Protein AF-A0A136KHI0-F1 (afdb_monomer)

Nearest PDB structures (foldseek):
  8pd3-assembly1_A  TM=1.808E-01  e=5.081E+00  Strongylocentrotus purpuratus
  6z4q-assembly1_AAA  TM=1.921E-01  e=8.319E+00  Rattus norvegicus

Foldseek 3Di:
DDDLVNLLVLLLVLQLLLVVLVVLLVQLLCQQFHDDDVVVSVVLSVLSSVQSVLCCVLPVPDQSLLSSLLSLLLSVVLVLLCQQQPDDDDQQQFLFRSVLPDPDDNVVSNVVSVVVVVVSSVVSNDDDDWDDPVNLVVLLQCLQQVVLVVCCSGPCVRPNDDPVSSCLSSVQSVVLSVVCCVLPVRDGSSSSSSSSSSSSVLVVCCCCCPVVVDSDRRGDPPGRTDPVSPPCSVVSVVVSVVSVVVSVVSNVD

Radius of gyration: 18.33 Å; Cα contacts (8 Å, |Δi|>4): 284; chains: 1; bounding box: 46×43×51 Å

Solvent-accessible surface area (backbone atoms only — not comparable to full-atom values): 13555 Å² total; per-residue (Å²): 131,85,50,75,68,55,45,35,51,54,33,26,51,30,9,39,47,34,40,46,49,57,44,59,52,50,51,56,63,41,45,30,66,44,81,86,58,67,68,63,57,51,50,53,46,50,47,14,41,54,46,16,49,52,41,42,73,65,48,69,81,64,55,41,33,50,46,11,22,22,31,33,23,51,48,51,54,51,51,49,40,37,44,41,27,58,60,85,73,86,50,87,58,32,62,60,55,57,40,72,89,66,87,64,60,68,69,60,31,33,52,52,32,51,50,52,52,49,51,67,55,55,57,62,76,57,88,74,75,84,69,48,74,67,52,50,53,50,44,27,53,53,48,9,48,52,54,23,48,57,48,43,73,48,43,26,87,74,73,50,86,52,72,72,70,40,49,47,43,34,55,41,14,46,53,35,35,54,54,47,48,69,76,42,71,83,54,53,66,64,58,46,45,28,21,23,45,15,45,30,49,53,51,56,47,46,46,42,52,68,75,64,61,53,76,81,74,54,45,43,85,87,55,72,63,36,72,86,43,71,76,42,56,77,67,51,48,58,58,43,51,51,41,51,52,52,46,58,53,27,68,83,106

Secondary structure (DSSP, 8-state):
---HHHHHHHHHHHHHHHHHHHHHHHHHHHHTTS---HHHHHHHHHHHHHHHHHHHHH-TT--HHHHHHHHHHHHHHHHHHIIIII--S--TTBSS-SSTT----HHHHHHHHHHHHHHHHHGGGSPPPPPPHHHHHHHHHHHHHHHHHHHHHHHHHHH---HHHHHHHHHHHHHHHHHHHHH-TT--HHHHHHHHHHHHHHHHHHIIIIIS-PPP--B-TTSPP-HHHHTTHHHHHHHHHHHHHHHHHGGG-

Structure (mmCIF, N/CA/C/O backbone):
data_AF-A0A136KHI0-F1
#
_entry.id   AF-A0A136KHI0-F1
#
loop_
_atom_site.group_PDB
_atom_site.id
_atom_site.type_symbol
_atom_site.label_atom_id
_atom_site.label_alt_id
_atom_site.label_comp_id
_atom_site.label_asym_id
_atom_site.label_entity_id
_atom_site.label_seq_id
_atom_site.pdbx_PDB_ins_code
_atom_site.Cartn_x
_atom_site.Cartn_y
_atom_site.Cartn_z
_atom_site.occupancy
_atom_site.B_iso_or_equiv
_atom_site.auth_seq_id
_atom_site.auth_comp_id
_atom_site.auth_asym_id
_atom_site.auth_atom_id
_atom_site.pdbx_PDB_model_num
ATOM 1 N N . MET A 1 1 ? 14.033 -22.855 -17.384 1.00 45.72 1 MET A N 1
ATOM 2 C CA . MET A 1 1 ? 12.801 -22.261 -17.936 1.00 45.72 1 MET A CA 1
ATOM 3 C C . MET A 1 1 ? 11.776 -22.306 -16.828 1.00 45.72 1 MET A C 1
ATOM 5 O O . MET A 1 1 ? 11.275 -23.388 -16.542 1.00 45.72 1 MET A O 1
ATOM 9 N N . ASP A 1 2 ? 11.545 -21.186 -16.150 1.00 57.53 2 ASP A N 1
ATOM 10 C CA . ASP A 1 2 ? 10.453 -21.111 -15.184 1.00 57.53 2 ASP A CA 1
ATOM 11 C C . ASP A 1 2 ? 9.133 -21.255 -15.930 1.00 57.53 2 ASP A C 1
ATOM 13 O O . ASP A 1 2 ? 8.869 -20.571 -16.919 1.00 57.53 2 ASP A O 1
ATOM 17 N N . THR A 1 3 ? 8.330 -22.224 -15.512 1.00 72.31 3 THR A N 1
ATOM 18 C CA . THR A 1 3 ? 6.988 -22.394 -16.064 1.00 72.31 3 THR A CA 1
ATOM 19 C C . THR A 1 3 ? 6.110 -21.209 -15.639 1.00 72.31 3 THR A C 1
ATOM 21 O O . THR A 1 3 ? 6.283 -20.695 -14.536 1.00 72.31 3 THR A O 1
ATOM 24 N N . PRO A 1 4 ? 5.093 -20.811 -16.420 1.00 71.75 4 PRO A N 1
ATOM 25 C CA . PRO A 1 4 ? 4.156 -19.757 -16.007 1.00 71.75 4 PRO A CA 1
ATOM 26 C C . PRO A 1 4 ? 3.531 -20.008 -14.620 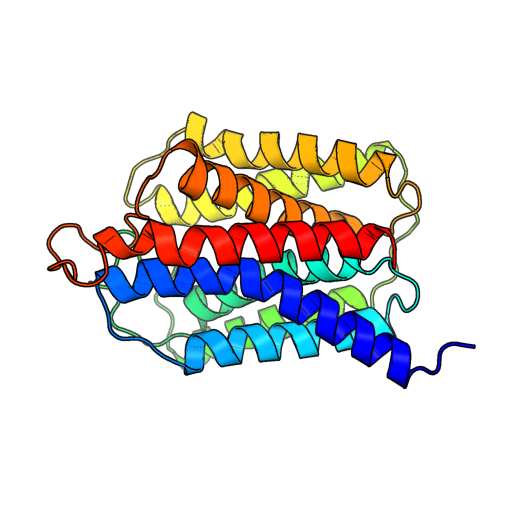1.00 71.75 4 PRO A C 1
ATOM 28 O O . PRO A 1 4 ? 3.241 -19.080 -13.866 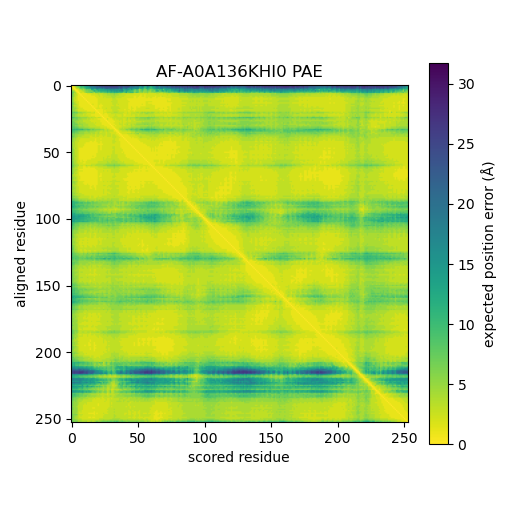1.00 71.75 4 PRO A O 1
ATOM 31 N N . TYR A 1 5 ? 3.370 -21.285 -14.258 1.00 76.31 5 TYR A N 1
ATOM 32 C CA . TYR A 1 5 ? 2.863 -21.720 -12.960 1.00 76.31 5 TYR A CA 1
ATOM 33 C C . TYR A 1 5 ? 3.830 -21.442 -11.800 1.00 76.31 5 TYR A C 1
ATOM 35 O O . TYR A 1 5 ? 3.370 -21.096 -10.711 1.00 76.31 5 TYR A O 1
ATOM 43 N N . SER A 1 6 ? 5.148 -21.550 -12.011 1.00 88.25 6 SER A N 1
ATOM 44 C CA . SER A 1 6 ? 6.134 -21.246 -10.966 1.00 88.25 6 SER A CA 1
ATOM 45 C C . SER A 1 6 ? 6.217 -19.744 -10.697 1.00 88.25 6 SER A C 1
ATOM 47 O O . SER A 1 6 ? 6.234 -19.353 -9.531 1.00 88.25 6 SER A O 1
ATOM 49 N N . THR A 1 7 ? 6.136 -18.896 -11.728 1.00 93.56 7 THR A N 1
ATOM 50 C CA . THR A 1 7 ? 6.081 -17.432 -11.556 1.00 93.56 7 THR A CA 1
ATOM 51 C C . THR A 1 7 ? 4.855 -17.002 -10.753 1.00 93.56 7 THR A C 1
ATOM 53 O O . THR A 1 7 ? 4.987 -16.294 -9.755 1.00 93.56 7 THR A O 1
ATOM 56 N N . LEU A 1 8 ? 3.657 -17.474 -11.126 1.00 95.94 8 LEU A N 1
ATOM 57 C CA . LEU A 1 8 ? 2.425 -17.124 -10.410 1.00 95.94 8 LEU A CA 1
ATOM 58 C C . LEU A 1 8 ? 2.466 -17.567 -8.942 1.00 95.94 8 LEU A C 1
ATOM 60 O O . LEU A 1 8 ? 2.017 -16.831 -8.059 1.00 95.94 8 LEU A O 1
ATOM 64 N N . LEU A 1 9 ? 3.002 -18.761 -8.673 1.00 96.50 9 LEU A N 1
ATOM 65 C CA . LEU A 1 9 ? 3.147 -19.271 -7.315 1.00 96.50 9 LEU A CA 1
ATOM 66 C C . LEU A 1 9 ? 4.089 -18.387 -6.491 1.00 96.50 9 LEU A C 1
ATOM 68 O O . LEU A 1 9 ? 3.710 -17.951 -5.403 1.00 96.50 9 LEU A O 1
ATOM 72 N N . LEU A 1 10 ? 5.277 -18.074 -7.014 1.00 97.12 10 LEU A N 1
ATOM 73 C CA . LEU A 1 10 ? 6.247 -17.213 -6.335 1.00 97.12 10 LEU A CA 1
ATOM 74 C C . LEU A 1 10 ? 5.681 -15.812 -6.083 1.00 97.12 10 LEU A C 1
ATOM 76 O O . LEU A 1 10 ? 5.823 -15.282 -4.982 1.00 97.12 10 LEU A O 1
ATOM 80 N N . TYR A 1 11 ? 4.965 -15.240 -7.053 1.00 98.19 11 TYR A N 1
ATOM 81 C CA . TYR A 1 11 ? 4.352 -13.918 -6.909 1.00 98.19 11 TYR A CA 1
ATOM 82 C C . TYR A 1 11 ? 3.238 -13.932 -5.868 1.00 98.19 11 TYR A C 1
ATOM 84 O O . TYR A 1 11 ? 3.124 -13.007 -5.064 1.00 98.19 11 TYR A O 1
ATOM 92 N N . SER A 1 12 ? 2.441 -15.003 -5.835 1.00 98.06 12 SER A N 1
ATOM 93 C CA . SER A 1 12 ? 1.391 -15.182 -4.831 1.00 98.06 12 SER A CA 1
ATOM 94 C C . SER A 1 12 ? 1.988 -15.296 -3.431 1.00 98.06 12 SER A C 1
ATOM 96 O O . SER A 1 12 ? 1.501 -14.648 -2.506 1.00 98.06 12 SER A O 1
ATOM 98 N N . LEU A 1 13 ? 3.074 -16.059 -3.268 1.00 97.56 13 LEU A N 1
ATOM 99 C CA . LEU A 1 13 ? 3.787 -16.180 -1.994 1.00 97.56 13 LEU A CA 1
ATOM 100 C C . LEU A 1 13 ? 4.396 -14.841 -1.559 1.00 97.56 13 LEU A C 1
ATOM 102 O O . LEU A 1 13 ? 4.200 -14.436 -0.413 1.00 97.56 13 LEU A O 1
ATOM 106 N N . ALA A 1 14 ? 5.060 -14.122 -2.468 1.00 97.88 14 ALA A N 1
ATOM 107 C CA . ALA A 1 14 ? 5.617 -12.795 -2.208 1.00 97.88 14 ALA A CA 1
ATOM 108 C C . ALA A 1 14 ? 4.527 -11.784 -1.808 1.00 97.88 14 ALA A C 1
ATOM 110 O O . ALA A 1 14 ? 4.666 -11.063 -0.817 1.00 97.88 14 ALA A O 1
ATOM 111 N N . GLY A 1 15 ? 3.402 -11.777 -2.526 1.00 97.62 15 GLY A N 1
ATOM 112 C CA . GLY A 1 15 ? 2.247 -10.934 -2.233 1.00 97.62 15 GLY A CA 1
ATOM 113 C C . GLY A 1 15 ? 1.612 -11.235 -0.879 1.00 97.62 15 GLY A C 1
ATOM 114 O O . GLY A 1 15 ? 1.387 -10.319 -0.086 1.00 97.62 15 GLY A O 1
ATOM 115 N N . VAL A 1 16 ? 1.360 -12.516 -0.583 1.00 97.75 16 VAL A N 1
ATOM 116 C CA . VAL A 1 16 ? 0.827 -12.970 0.712 1.00 97.75 16 VAL A CA 1
ATOM 117 C C . VAL A 1 16 ? 1.768 -12.571 1.843 1.00 97.75 16 VAL A C 1
ATOM 119 O O . VAL A 1 16 ? 1.313 -12.038 2.859 1.00 97.75 16 VAL A O 1
ATOM 122 N N . LEU A 1 17 ? 3.074 -12.764 1.666 1.00 96.62 17 LEU A N 1
ATOM 123 C CA . LEU A 1 17 ? 4.078 -12.367 2.645 1.00 96.62 17 LEU A CA 1
ATOM 124 C C . LEU A 1 17 ? 4.049 -10.854 2.896 1.00 96.62 17 LEU A C 1
ATOM 126 O O . LEU A 1 17 ? 4.036 -10.436 4.056 1.00 96.62 17 LEU A O 1
ATOM 130 N N . GLY A 1 18 ? 3.954 -10.054 1.829 1.00 95.44 18 GLY A N 1
ATOM 131 C CA . GLY A 1 18 ? 3.842 -8.599 1.894 1.00 95.44 18 GLY A CA 1
ATOM 132 C C . GLY A 1 18 ? 2.622 -8.127 2.689 1.00 95.44 18 GLY A C 1
ATOM 133 O O . GLY A 1 18 ? 2.752 -7.366 3.653 1.00 95.44 18 GLY A O 1
ATOM 134 N N . VAL A 1 19 ? 1.423 -8.611 2.347 1.00 96.44 19 VAL A N 1
ATOM 135 C CA . VAL A 1 19 ? 0.188 -8.193 3.040 1.00 96.44 19 VAL A CA 1
ATOM 136 C C . VAL A 1 19 ? 0.093 -8.748 4.462 1.00 96.44 19 VAL A C 1
ATOM 138 O O . VAL A 1 19 ? -0.518 -8.108 5.320 1.00 96.44 19 VAL A O 1
ATOM 141 N N . THR A 1 20 ? 0.742 -9.882 4.758 1.00 95.62 20 THR A N 1
ATOM 142 C CA . THR A 1 20 ? 0.822 -10.437 6.122 1.00 95.62 20 THR A CA 1
ATOM 143 C C . THR A 1 20 ? 1.417 -9.421 7.095 1.00 95.62 20 THR A C 1
ATOM 145 O O . THR A 1 20 ? 0.899 -9.264 8.204 1.00 95.62 20 THR A O 1
ATOM 148 N N . ASN A 1 21 ? 2.424 -8.650 6.667 1.00 89.06 21 ASN A N 1
ATOM 149 C CA . ASN A 1 21 ? 3.021 -7.591 7.483 1.00 89.06 21 ASN A CA 1
ATOM 150 C C . ASN A 1 21 ? 1.973 -6.578 7.967 1.00 89.06 21 ASN A C 1
ATOM 152 O O . ASN A 1 21 ? 1.925 -6.190 9.138 1.00 89.06 21 ASN A O 1
ATOM 156 N N . MET A 1 22 ? 1.083 -6.180 7.056 1.00 88.75 22 MET A N 1
ATOM 157 C CA . MET A 1 22 ? 0.009 -5.232 7.339 1.00 88.75 22 MET A CA 1
ATOM 158 C C . MET A 1 22 ? -1.092 -5.864 8.196 1.00 88.75 22 MET A C 1
ATOM 160 O O . MET A 1 22 ? -1.590 -5.225 9.130 1.00 88.75 22 MET A O 1
ATOM 164 N N . ILE A 1 23 ? -1.438 -7.124 7.915 1.00 92.44 23 ILE A N 1
ATOM 165 C CA . ILE A 1 23 ? -2.470 -7.885 8.624 1.00 92.44 23 ILE A CA 1
ATOM 166 C C . ILE A 1 23 ? -2.106 -8.073 10.094 1.00 92.44 23 ILE A C 1
ATOM 168 O O . ILE A 1 23 ? -2.933 -7.750 10.943 1.00 92.44 23 ILE A O 1
ATOM 172 N N . LEU A 1 24 ? -0.892 -8.539 10.414 1.00 90.25 24 LEU A N 1
ATOM 173 C CA . LEU A 1 24 ? -0.478 -8.856 11.791 1.00 90.25 24 LEU A CA 1
ATOM 174 C C . LEU A 1 24 ? -0.785 -7.712 12.757 1.00 90.25 24 LEU A C 1
ATOM 176 O O . LEU A 1 24 ? -1.359 -7.903 13.831 1.00 90.25 24 LEU A O 1
ATOM 180 N N . TRP A 1 25 ? -0.460 -6.491 12.343 1.00 82.69 25 TRP A N 1
ATOM 181 C CA . TRP A 1 25 ? -0.731 -5.333 13.172 1.00 82.69 25 TRP A CA 1
ATOM 182 C C . TRP A 1 25 ? -2.169 -4.833 13.093 1.00 82.69 25 TRP A C 1
ATOM 184 O O . TRP A 1 25 ? -2.698 -4.356 14.095 1.00 82.69 25 TRP A O 1
ATOM 194 N N . GLY A 1 26 ? -2.804 -4.909 11.921 1.00 85.00 26 GLY A N 1
ATOM 195 C CA . GLY A 1 26 ? -4.222 -4.581 11.790 1.00 85.00 26 GLY A CA 1
ATOM 196 C C . GLY A 1 26 ? -5.065 -5.419 12.750 1.00 85.00 26 GLY A C 1
ATOM 197 O O . GLY A 1 26 ? -5.882 -4.878 13.484 1.00 85.00 26 GLY A O 1
ATOM 198 N N . VAL A 1 27 ? -4.778 -6.718 12.829 1.00 88.31 27 VAL A N 1
ATOM 199 C CA . VAL A 1 27 ? -5.422 -7.654 13.753 1.00 88.31 27 VAL A CA 1
ATOM 200 C C . VAL A 1 27 ? -5.163 -7.274 15.206 1.00 88.31 27 VAL A C 1
ATOM 202 O O . VAL A 1 27 ? -6.115 -7.189 15.977 1.00 88.31 27 VAL A O 1
ATOM 205 N N . TYR A 1 28 ? -3.914 -6.980 15.578 1.00 87.12 28 TYR A N 1
ATOM 206 C CA . TYR A 1 28 ? -3.598 -6.517 16.931 1.00 87.12 28 TYR A CA 1
ATOM 207 C C . TYR A 1 28 ? -4.374 -5.244 17.303 1.00 87.12 28 TYR A C 1
ATOM 209 O O . TYR A 1 28 ? -4.990 -5.185 18.363 1.00 87.12 28 TYR A O 1
ATOM 217 N N . ALA A 1 29 ? -4.387 -4.241 16.422 1.00 82.81 29 ALA A N 1
ATOM 218 C CA . ALA A 1 29 ? -5.085 -2.981 16.662 1.00 82.81 29 ALA A CA 1
ATOM 219 C C . ALA A 1 29 ? -6.614 -3.149 16.727 1.00 82.81 29 ALA A C 1
ATOM 221 O O . ALA A 1 29 ? -7.266 -2.461 17.509 1.00 82.81 29 ALA A O 1
ATOM 222 N N . ASP A 1 30 ? -7.188 -4.051 15.925 1.00 85.50 30 ASP A N 1
ATOM 223 C CA . ASP A 1 30 ? -8.614 -4.391 15.963 1.00 85.50 30 ASP A CA 1
ATOM 224 C C . ASP A 1 30 ? -8.974 -5.064 17.295 1.00 85.50 30 ASP A C 1
ATOM 226 O O . ASP A 1 30 ? -9.894 -4.614 17.971 1.00 85.50 30 ASP A O 1
ATOM 230 N N . LEU A 1 31 ? -8.198 -6.069 17.715 1.00 88.44 31 LEU A N 1
ATOM 231 C CA . LEU A 1 31 ? -8.426 -6.870 18.926 1.00 88.44 31 LEU A CA 1
ATOM 232 C C . LEU A 1 31 ? -8.385 -6.079 20.239 1.00 88.44 31 LEU A C 1
ATOM 234 O O . LEU A 1 31 ? -8.859 -6.561 21.270 1.00 88.44 31 LEU A O 1
ATOM 238 N N . LEU A 1 32 ? -7.831 -4.866 20.215 1.00 85.69 32 LEU A N 1
ATOM 239 C CA . LEU A 1 32 ? -7.869 -3.959 21.356 1.00 85.69 32 LEU A CA 1
ATOM 240 C C . LEU A 1 32 ? -9.260 -3.387 21.621 1.00 85.69 32 LEU A C 1
ATOM 242 O O . LEU A 1 32 ? -9.476 -2.916 22.730 1.00 85.69 32 LEU A O 1
ATOM 246 N N . VAL A 1 33 ? -10.181 -3.391 20.655 1.00 83.69 33 VAL A N 1
ATOM 247 C CA . VAL A 1 33 ? -11.502 -2.748 20.800 1.00 83.69 33 VAL A CA 1
ATOM 248 C C . VAL A 1 33 ? -12.641 -3.616 20.268 1.00 83.69 33 VAL A C 1
ATOM 250 O O . VAL A 1 33 ? -13.724 -3.614 20.842 1.00 83.69 33 VAL A O 1
ATOM 253 N N . GLU A 1 34 ? -12.428 -4.375 19.195 1.00 85.69 34 GLU A N 1
ATOM 254 C CA . GLU A 1 34 ? -13.459 -5.204 18.570 1.00 85.69 34 GLU A CA 1
ATOM 255 C C . GLU A 1 34 ? -13.035 -6.670 18.439 1.00 85.69 34 GLU A C 1
ATOM 257 O O . GLU A 1 34 ? -11.870 -7.040 18.597 1.00 85.69 34 GLU A O 1
ATOM 262 N N . THR A 1 35 ? -14.008 -7.533 18.153 1.00 87.44 35 THR A N 1
ATOM 263 C CA . THR A 1 35 ? -13.764 -8.956 17.919 1.00 87.44 35 THR A CA 1
ATOM 264 C C . THR A 1 35 ? -13.028 -9.186 16.603 1.00 87.44 35 THR A C 1
ATOM 266 O O . THR A 1 35 ? -13.067 -8.384 15.663 1.00 87.44 35 THR A O 1
ATOM 269 N N . PHE A 1 36 ? -12.334 -10.316 16.520 1.00 88.81 36 PHE A N 1
ATOM 270 C CA . PHE A 1 36 ? -11.628 -10.699 15.310 1.00 88.81 36 PHE A CA 1
ATOM 271 C C . PHE A 1 36 ? -12.593 -11.094 14.186 1.00 88.81 36 PHE A C 1
ATOM 273 O O . PHE A 1 36 ? -13.577 -11.793 14.410 1.00 88.81 36 PHE A O 1
ATOM 280 N N . HIS A 1 37 ? -12.278 -10.675 12.959 1.00 89.12 37 HIS A N 1
ATOM 281 C CA . HIS A 1 37 ? -13.093 -10.945 11.778 1.00 89.12 37 HIS A CA 1
ATOM 282 C C . HIS A 1 37 ? -12.241 -11.535 10.647 1.00 89.12 37 HIS A C 1
ATOM 284 O O . HIS A 1 37 ? -11.567 -10.801 9.919 1.00 89.12 37 HIS A O 1
ATOM 290 N N . TRP A 1 38 ? -12.353 -12.849 10.431 1.00 92.38 38 TRP A N 1
ATOM 291 C CA . TRP A 1 38 ? -11.642 -13.580 9.369 1.00 92.38 38 TRP A CA 1
ATOM 292 C C . TRP A 1 38 ? -11.845 -12.996 7.969 1.00 92.38 38 TRP A C 1
ATOM 294 O O . TRP A 1 38 ? -10.922 -12.988 7.159 1.00 92.38 38 TRP A O 1
ATOM 304 N N . ARG A 1 39 ? -13.028 -12.431 7.696 1.00 92.06 39 ARG A N 1
ATOM 305 C CA . ARG A 1 39 ? -13.358 -11.816 6.400 1.00 92.06 39 ARG A CA 1
ATOM 306 C C . ARG A 1 39 ? -12.377 -10.708 6.002 1.00 92.06 39 ARG A C 1
ATOM 308 O O . ARG A 1 39 ? -12.086 -10.561 4.820 1.00 92.06 39 ARG A O 1
ATOM 315 N N . LYS A 1 40 ? -11.848 -9.941 6.967 1.00 91.06 40 LYS A N 1
ATOM 316 C CA . LYS A 1 40 ? -10.881 -8.865 6.689 1.00 91.06 40 LYS A CA 1
ATOM 317 C C . LYS A 1 40 ? -9.533 -9.430 6.235 1.00 91.06 40 LYS A C 1
ATOM 319 O O . LYS A 1 40 ? -8.966 -8.917 5.278 1.00 91.06 40 LYS A O 1
ATOM 324 N N . VAL A 1 41 ? -9.069 -10.491 6.899 1.00 94.44 41 VAL A N 1
ATOM 325 C CA . VAL A 1 41 ? -7.814 -11.194 6.589 1.00 94.44 41 VAL A CA 1
ATOM 326 C C . VAL A 1 41 ? -7.912 -11.882 5.232 1.00 94.44 41 VAL A C 1
ATOM 328 O O . VAL A 1 41 ? -7.075 -11.658 4.364 1.00 94.44 41 VAL A O 1
ATOM 331 N N . PHE A 1 42 ? -8.985 -12.648 5.022 1.00 96.31 42 PHE A N 1
ATOM 332 C CA . PHE A 1 42 ? -9.209 -13.369 3.773 1.00 96.31 42 PHE A CA 1
ATOM 333 C C . PHE A 1 42 ? -9.283 -12.427 2.568 1.00 96.31 42 PHE A C 1
ATOM 335 O O . PHE A 1 42 ? -8.665 -12.703 1.547 1.00 96.31 42 PHE A O 1
ATOM 342 N N . ARG A 1 43 ? -9.964 -11.276 2.694 1.00 96.19 43 ARG A N 1
ATOM 343 C CA . ARG A 1 43 ? -10.004 -10.259 1.632 1.00 96.19 43 ARG A CA 1
ATOM 344 C C . ARG A 1 43 ? -8.600 -9.797 1.238 1.00 96.19 43 ARG A C 1
ATOM 346 O O . ARG A 1 43 ? -8.321 -9.700 0.052 1.00 96.19 43 ARG A O 1
ATOM 353 N N . SER A 1 44 ? -7.734 -9.497 2.204 1.00 96.88 44 SER A N 1
ATOM 354 C CA . SER A 1 44 ? -6.381 -9.007 1.913 1.00 96.88 44 SER A CA 1
ATOM 355 C C . SER A 1 44 ? -5.510 -10.079 1.244 1.00 96.88 44 SER A C 1
ATOM 357 O O . SER A 1 44 ? -4.787 -9.757 0.306 1.00 96.88 44 SER A O 1
ATOM 359 N N . TYR A 1 45 ? -5.635 -11.354 1.631 1.00 97.94 45 TYR A N 1
ATOM 360 C CA . TYR A 1 45 ? -4.966 -12.451 0.916 1.00 97.94 45 TYR A CA 1
ATOM 361 C C . TYR A 1 45 ? -5.535 -12.689 -0.484 1.00 97.94 45 TYR A C 1
ATOM 363 O O . TYR A 1 45 ? -4.769 -12.872 -1.424 1.00 97.94 45 TYR A O 1
ATOM 371 N N . LEU A 1 46 ? -6.858 -12.628 -0.651 1.00 97.88 46 LEU A N 1
ATOM 372 C CA . LEU A 1 46 ? -7.487 -12.740 -1.964 1.00 97.88 46 LEU A CA 1
ATOM 373 C C . LEU A 1 46 ? -7.009 -11.624 -2.903 1.00 97.88 46 LEU A C 1
ATOM 375 O O . LEU A 1 46 ? -6.634 -11.901 -4.037 1.00 97.88 46 LEU A O 1
ATOM 379 N N . LEU A 1 47 ? -6.967 -10.377 -2.421 1.00 97.94 47 LEU A N 1
ATOM 380 C CA . LEU A 1 47 ? -6.419 -9.250 -3.178 1.00 97.94 47 LEU A CA 1
ATOM 381 C C . LEU A 1 47 ? -4.947 -9.475 -3.539 1.00 97.94 47 LEU A C 1
ATOM 383 O O . LEU A 1 47 ? -4.569 -9.219 -4.676 1.00 97.94 47 LEU A O 1
ATOM 387 N N . ALA A 1 48 ? -4.132 -9.998 -2.617 1.00 98.31 48 ALA A N 1
ATOM 388 C CA . ALA A 1 48 ? -2.735 -10.311 -2.906 1.00 98.31 48 ALA A CA 1
ATOM 389 C C . ALA A 1 48 ? -2.587 -11.324 -4.051 1.00 98.31 48 ALA A C 1
ATOM 391 O O . ALA A 1 48 ? -1.772 -11.106 -4.939 1.00 98.31 48 ALA A O 1
ATOM 392 N N . VAL A 1 49 ? -3.405 -12.381 -4.075 1.00 98.25 49 VAL A N 1
ATOM 393 C CA . VAL A 1 49 ? -3.397 -13.378 -5.161 1.00 98.25 49 VAL A CA 1
ATOM 394 C C . VAL A 1 49 ? -3.885 -12.775 -6.483 1.00 98.25 49 VAL A C 1
ATOM 396 O O . VAL A 1 49 ? -3.281 -13.023 -7.523 1.00 98.25 49 VAL A O 1
ATOM 399 N N . ILE A 1 50 ? -4.932 -11.942 -6.459 1.00 98.12 50 ILE A N 1
ATOM 400 C CA . ILE A 1 50 ? -5.416 -11.246 -7.664 1.00 98.12 50 ILE A CA 1
ATOM 401 C C . ILE A 1 50 ? -4.316 -10.346 -8.240 1.00 98.12 50 ILE A C 1
ATOM 403 O O . ILE A 1 50 ? -4.050 -10.391 -9.438 1.00 98.12 50 ILE A O 1
ATOM 407 N N . TYR A 1 51 ? -3.644 -9.554 -7.402 1.00 98.56 51 TYR A N 1
ATOM 408 C CA . TYR A 1 51 ? -2.571 -8.673 -7.862 1.00 98.56 51 TYR A CA 1
ATOM 409 C C . TYR A 1 51 ? -1.315 -9.433 -8.277 1.00 98.56 51 TYR A C 1
ATOM 411 O O . TYR A 1 51 ? -0.686 -9.044 -9.255 1.00 98.56 51 TYR A O 1
ATOM 419 N N . ALA A 1 52 ? -0.987 -10.544 -7.617 1.00 98.31 52 ALA A N 1
ATOM 420 C CA . ALA A 1 52 ? 0.073 -11.444 -8.061 1.00 98.31 52 ALA A CA 1
ATOM 421 C C . ALA A 1 52 ? -0.203 -11.992 -9.465 1.00 98.31 52 ALA A C 1
ATOM 423 O O . ALA A 1 52 ? 0.700 -12.012 -10.294 1.00 98.31 52 ALA A O 1
ATOM 424 N N . PHE A 1 53 ? -1.451 -12.373 -9.752 1.00 98.00 53 PHE A N 1
ATOM 425 C CA . PHE A 1 53 ? -1.855 -12.809 -11.085 1.00 98.00 53 PHE A CA 1
ATOM 426 C C . PHE A 1 53 ? -1.703 -11.701 -12.129 1.00 98.00 53 PHE A C 1
ATOM 428 O O . PHE A 1 53 ? -1.099 -11.932 -13.171 1.00 98.00 53 PHE A O 1
ATOM 435 N N . VAL A 1 54 ? -2.181 -10.487 -11.835 1.00 97.94 54 VAL A N 1
ATOM 436 C CA . VAL A 1 54 ? -2.021 -9.334 -12.739 1.00 97.94 54 VAL A CA 1
ATOM 437 C C . VAL A 1 54 ? -0.541 -9.061 -13.015 1.00 97.94 54 VAL A C 1
ATOM 439 O O . VAL A 1 54 ? -0.158 -8.969 -14.175 1.00 97.94 54 VAL A O 1
ATOM 442 N N . LEU A 1 55 ? 0.297 -9.005 -11.976 1.00 97.69 55 LEU A N 1
ATOM 443 C CA . LEU A 1 55 ? 1.735 -8.763 -12.115 1.00 97.69 55 LEU A CA 1
ATOM 444 C C . LEU A 1 55 ? 2.451 -9.879 -12.877 1.00 97.69 55 LEU A C 1
ATOM 446 O O . LEU A 1 55 ? 3.303 -9.583 -13.702 1.00 97.69 55 LEU A O 1
ATOM 450 N N . ALA A 1 56 ? 2.105 -11.147 -12.643 1.00 97.19 56 ALA A N 1
ATOM 451 C CA . ALA A 1 56 ? 2.715 -12.268 -13.356 1.00 97.19 56 ALA A CA 1
ATOM 452 C C . ALA A 1 56 ? 2.382 -12.246 -14.857 1.00 97.19 56 ALA A C 1
ATOM 454 O O . ALA A 1 56 ? 3.186 -12.698 -15.667 1.00 97.19 56 ALA A O 1
ATOM 455 N N . LEU A 1 57 ? 1.212 -11.714 -15.229 1.00 96.44 57 LEU A N 1
ATOM 456 C CA . LEU A 1 57 ? 0.817 -11.548 -16.626 1.00 96.44 57 LEU A CA 1
ATOM 457 C C . LEU A 1 57 ? 1.492 -10.352 -17.303 1.00 96.44 57 LEU A C 1
ATOM 459 O O . LEU A 1 57 ? 1.843 -10.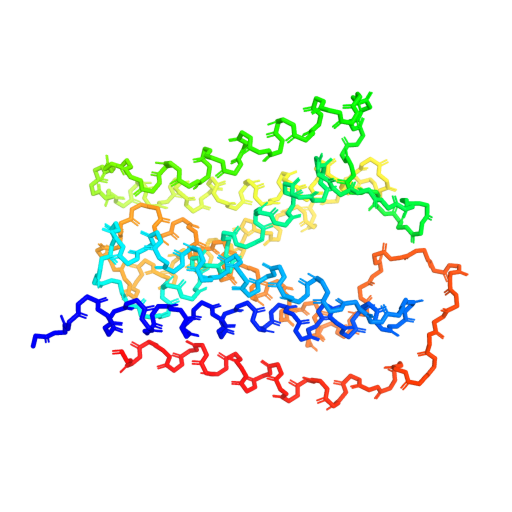450 -18.475 1.00 96.44 57 LEU A O 1
ATOM 463 N N . THR A 1 58 ? 1.628 -9.223 -16.605 1.00 96.31 58 THR A N 1
ATOM 464 C CA . THR A 1 58 ? 2.087 -7.964 -17.215 1.00 96.31 58 THR A CA 1
ATOM 465 C C . THR A 1 58 ? 3.586 -7.725 -17.050 1.00 96.31 58 THR A C 1
ATOM 467 O O . THR A 1 58 ? 4.202 -7.117 -17.919 1.00 96.31 58 THR A O 1
ATOM 470 N N . TYR A 1 59 ? 4.188 -8.250 -15.983 1.00 95.75 59 TYR A N 1
ATOM 471 C CA . TYR A 1 59 ? 5.605 -8.114 -15.657 1.00 95.75 59 TYR A CA 1
ATOM 472 C C . TYR A 1 59 ? 6.171 -9.441 -15.099 1.00 95.75 59 TYR A C 1
ATOM 474 O O . TYR A 1 59 ? 6.469 -9.531 -13.908 1.00 95.75 59 TYR A O 1
ATOM 482 N N . PRO A 1 60 ? 6.344 -10.487 -15.932 1.00 95.06 60 PRO A N 1
ATOM 483 C CA . PRO A 1 60 ? 6.676 -11.850 -15.481 1.00 95.06 60 PRO A CA 1
ATOM 484 C C . PRO A 1 60 ? 8.072 -12.014 -14.853 1.00 95.06 60 PRO A C 1
ATOM 486 O O . PRO A 1 60 ? 8.363 -13.066 -14.283 1.00 95.06 60 PRO A O 1
ATOM 489 N N . SER A 1 61 ? 8.931 -10.997 -14.959 1.00 94.19 61 SER A N 1
ATOM 490 C CA . SER A 1 61 ? 10.341 -11.040 -14.544 1.00 94.19 61 SER A CA 1
ATOM 491 C C . SER A 1 61 ? 10.688 -10.026 -13.446 1.00 94.19 61 SER A C 1
ATOM 493 O O . SER A 1 61 ? 11.856 -9.691 -13.264 1.00 94.19 61 SER A O 1
ATOM 495 N N . LEU A 1 62 ? 9.697 -9.499 -12.717 1.00 96.50 62 LEU A N 1
ATOM 496 C CA . LEU A 1 62 ? 9.953 -8.662 -11.542 1.00 96.50 62 LEU A CA 1
ATOM 497 C C . LEU A 1 62 ? 10.622 -9.459 -10.424 1.00 96.50 62 LEU A C 1
ATOM 499 O O . LEU A 1 62 ? 10.222 -10.582 -10.112 1.00 96.50 62 LEU A O 1
ATOM 503 N N . ASN A 1 63 ? 11.577 -8.808 -9.759 1.00 97.62 63 ASN A N 1
ATOM 504 C CA . ASN A 1 63 ? 12.140 -9.291 -8.505 1.00 97.62 63 ASN A CA 1
ATOM 505 C C . ASN A 1 63 ? 11.033 -9.434 -7.442 1.00 97.62 63 ASN A C 1
ATOM 507 O O . ASN A 1 63 ? 10.151 -8.575 -7.323 1.00 97.62 63 ASN A O 1
ATOM 511 N N . LEU A 1 64 ? 11.089 -10.495 -6.636 1.00 98.19 64 LEU A N 1
ATOM 512 C CA . LEU A 1 64 ? 10.023 -10.824 -5.691 1.00 98.19 64 LEU A CA 1
ATOM 513 C C . LEU A 1 64 ? 9.823 -9.764 -4.598 1.00 98.19 64 LEU A C 1
ATOM 515 O O . LEU A 1 64 ? 8.695 -9.593 -4.126 1.00 98.19 64 LEU A O 1
ATOM 519 N N . VAL A 1 65 ? 10.855 -8.991 -4.228 1.00 98.19 65 VAL A N 1
ATOM 520 C CA . VAL A 1 65 ? 10.673 -7.865 -3.295 1.00 98.19 65 VAL A CA 1
ATOM 521 C C . VAL A 1 65 ? 9.822 -6.757 -3.916 1.00 98.19 65 VAL A C 1
ATOM 523 O O . VAL A 1 65 ? 8.959 -6.196 -3.244 1.00 98.19 65 VAL A O 1
ATOM 526 N N . ILE A 1 66 ? 10.000 -6.477 -5.210 1.00 98.44 66 ILE A N 1
ATOM 527 C CA . ILE A 1 66 ? 9.204 -5.489 -5.949 1.00 98.44 66 ILE A CA 1
ATOM 528 C C . ILE A 1 66 ? 7.758 -5.960 -6.079 1.00 98.44 66 ILE A C 1
ATOM 530 O O . ILE A 1 66 ? 6.836 -5.164 -5.896 1.00 98.44 66 ILE A O 1
ATOM 534 N N . VAL A 1 67 ? 7.546 -7.257 -6.318 1.00 98.50 67 VAL A N 1
ATOM 535 C CA . VAL A 1 67 ? 6.206 -7.859 -6.320 1.00 98.50 67 VAL A CA 1
ATOM 536 C C . VAL A 1 67 ? 5.535 -7.671 -4.959 1.00 98.50 67 VAL A C 1
ATOM 538 O O . VAL A 1 67 ? 4.424 -7.145 -4.888 1.00 98.50 67 VAL A O 1
ATOM 541 N N . ALA A 1 68 ? 6.220 -8.024 -3.868 1.00 98.50 68 ALA A N 1
ATOM 542 C CA . ALA A 1 68 ? 5.691 -7.867 -2.516 1.00 98.50 68 ALA A CA 1
ATOM 543 C C . ALA A 1 68 ? 5.347 -6.401 -2.195 1.00 98.50 68 ALA A C 1
ATOM 545 O O . ALA A 1 68 ? 4.245 -6.116 -1.723 1.00 98.50 68 ALA A O 1
ATOM 546 N N . LEU A 1 69 ? 6.252 -5.459 -2.484 1.00 98.50 69 LEU A N 1
ATOM 547 C CA . LEU A 1 69 ? 6.035 -4.029 -2.240 1.00 98.50 69 LEU A CA 1
ATOM 548 C C . LEU A 1 69 ? 4.891 -3.465 -3.094 1.00 98.50 69 LEU A C 1
ATOM 550 O O . LEU A 1 69 ? 4.021 -2.770 -2.566 1.00 98.50 69 LEU A O 1
ATOM 554 N N . SER A 1 70 ? 4.837 -3.809 -4.382 1.00 98.50 70 SER A N 1
ATOM 555 C CA . SER A 1 70 ? 3.754 -3.387 -5.277 1.00 98.50 70 SER A CA 1
ATOM 556 C C . SER A 1 70 ? 2.396 -3.882 -4.782 1.00 98.50 70 SER A C 1
ATOM 558 O O . SER A 1 70 ? 1.440 -3.108 -4.716 1.00 98.50 70 SER A O 1
ATOM 560 N N . ILE A 1 71 ? 2.316 -5.147 -4.355 1.00 98.56 71 ILE A N 1
ATOM 561 C CA . ILE A 1 71 ? 1.086 -5.739 -3.817 1.00 98.56 71 ILE A CA 1
ATOM 562 C C . ILE A 1 71 ? 0.670 -5.073 -2.500 1.00 98.56 71 ILE A C 1
ATOM 564 O O . ILE A 1 71 ? -0.521 -4.839 -2.305 1.00 98.56 71 ILE A O 1
ATOM 568 N N . ILE A 1 72 ? 1.605 -4.695 -1.619 1.00 98.06 72 ILE A N 1
ATOM 569 C CA . ILE A 1 72 ? 1.278 -3.908 -0.414 1.00 98.06 72 ILE A CA 1
ATOM 570 C C . ILE A 1 72 ? 0.642 -2.565 -0.801 1.00 98.06 72 ILE A C 1
ATOM 572 O O . ILE A 1 72 ? -0.377 -2.178 -0.223 1.00 98.06 72 ILE A O 1
ATOM 576 N N . GLY A 1 73 ? 1.217 -1.856 -1.778 1.00 97.44 73 GLY A N 1
ATOM 577 C CA . GLY A 1 73 ? 0.667 -0.595 -2.283 1.00 97.44 73 GLY A CA 1
ATOM 578 C C . GLY A 1 73 ? -0.737 -0.764 -2.880 1.00 97.44 73 GLY A C 1
ATOM 579 O O . GLY A 1 73 ? -1.662 -0.027 -2.525 1.00 97.44 73 GLY A O 1
ATOM 580 N N . LEU A 1 74 ? -0.918 -1.778 -3.731 1.00 98.00 74 LEU A N 1
ATOM 581 C CA . LEU A 1 74 ? -2.195 -2.111 -4.373 1.00 98.00 74 LEU A CA 1
ATOM 582 C C . LEU A 1 74 ? -3.272 -2.513 -3.365 1.00 98.00 74 LEU A C 1
ATOM 584 O O . LEU A 1 74 ? -4.394 -2.004 -3.419 1.00 98.00 74 LEU A O 1
ATOM 588 N N . GLU A 1 75 ? -2.941 -3.388 -2.414 1.00 97.75 75 GLU A N 1
ATOM 589 C CA . GLU A 1 75 ? -3.853 -3.799 -1.345 1.00 97.75 75 GLU A CA 1
ATOM 590 C C . GLU A 1 75 ? -4.284 -2.588 -0.521 1.00 97.75 75 GLU A C 1
ATOM 592 O O . GLU A 1 75 ? -5.467 -2.447 -0.191 1.00 97.75 75 GLU A O 1
ATOM 597 N N . ARG A 1 76 ? -3.364 -1.650 -0.264 1.00 95.12 76 ARG A N 1
ATOM 598 C CA . ARG A 1 76 ? -3.699 -0.452 0.495 1.00 95.12 76 ARG A CA 1
ATOM 599 C C . ARG A 1 76 ? -4.709 0.425 -0.236 1.00 95.12 76 ARG A C 1
ATOM 601 O O . ARG A 1 76 ? -5.700 0.825 0.370 1.00 95.12 76 ARG A O 1
ATOM 608 N N . ILE A 1 77 ? -4.491 0.700 -1.518 1.00 96.06 77 ILE A N 1
ATOM 609 C CA . ILE A 1 77 ? -5.428 1.496 -2.324 1.00 96.06 77 ILE A CA 1
ATOM 610 C C . ILE A 1 77 ? -6.790 0.795 -2.388 1.00 96.06 77 ILE A C 1
ATOM 612 O O . ILE A 1 77 ? -7.822 1.406 -2.116 1.00 96.06 77 ILE A O 1
ATOM 616 N N . SER A 1 78 ? -6.792 -0.512 -2.634 1.00 97.38 78 SER A N 1
ATOM 617 C CA . SER A 1 78 ? -8.009 -1.330 -2.718 1.00 97.38 78 SER A CA 1
ATOM 618 C C . SER A 1 78 ? -8.799 -1.335 -1.419 1.00 97.38 78 SER A C 1
ATOM 620 O O . SER A 1 78 ? -10.025 -1.220 -1.413 1.00 97.38 78 SER A O 1
ATOM 622 N N . THR A 1 79 ? -8.111 -1.414 -0.279 1.00 94.75 79 THR A N 1
ATOM 623 C CA . THR A 1 79 ? -8.780 -1.333 1.017 1.00 94.75 79 THR A CA 1
ATOM 624 C C . THR A 1 79 ? -9.313 0.059 1.314 1.00 94.75 79 THR A C 1
ATOM 626 O O . THR A 1 79 ? -10.367 0.152 1.940 1.00 94.75 79 THR A O 1
ATOM 629 N N . GLU A 1 80 ? -8.670 1.137 0.862 1.00 93.25 80 GLU A N 1
ATOM 630 C CA . GLU A 1 80 ? -9.257 2.481 0.942 1.00 93.25 80 GLU A CA 1
ATOM 631 C C . GLU A 1 80 ? -10.511 2.605 0.063 1.00 93.25 80 GLU A C 1
ATOM 633 O O . GLU A 1 80 ? -11.552 3.030 0.569 1.00 93.25 80 GLU A O 1
ATOM 638 N N . ILE A 1 81 ? -10.478 2.126 -1.188 1.00 95.12 81 ILE A N 1
ATOM 639 C CA . ILE A 1 81 ? -11.656 2.103 -2.074 1.00 95.12 81 ILE A CA 1
ATOM 640 C C . ILE A 1 81 ? -12.789 1.290 -1.432 1.00 95.12 81 ILE A C 1
ATOM 642 O O . ILE A 1 81 ? -13.923 1.760 -1.325 1.00 95.12 81 ILE A O 1
ATOM 646 N N . TYR A 1 82 ? -12.489 0.085 -0.940 1.00 94.62 82 TYR A N 1
ATOM 647 C CA . TYR A 1 82 ? -13.468 -0.766 -0.265 1.00 94.62 82 TYR A CA 1
ATOM 648 C C . TYR A 1 82 ? -14.111 -0.053 0.928 1.00 94.62 82 TYR A C 1
ATOM 650 O O . TYR A 1 82 ? -15.332 -0.083 1.079 1.00 94.62 82 TYR A O 1
ATOM 658 N N . LYS A 1 83 ? -13.310 0.602 1.777 1.00 91.25 83 LYS A N 1
ATOM 659 C CA . LYS A 1 83 ? -13.807 1.296 2.972 1.00 91.25 83 LYS A CA 1
ATOM 660 C C . LYS A 1 83 ? -14.649 2.529 2.648 1.00 91.25 83 LYS A C 1
ATOM 662 O O . LYS A 1 83 ? -15.567 2.812 3.416 1.00 91.25 83 LYS A O 1
ATOM 667 N N . ALA A 1 84 ? -14.328 3.250 1.577 1.00 91.12 84 ALA A N 1
ATOM 668 C CA . ALA A 1 84 ? -15.047 4.455 1.181 1.00 91.12 84 ALA A CA 1
ATOM 669 C C . ALA A 1 84 ? -16.369 4.140 0.463 1.00 91.12 84 ALA A C 1
ATOM 671 O O . ALA A 1 84 ? -17.378 4.800 0.710 1.00 91.12 84 ALA A O 1
ATOM 672 N N . PHE A 1 85 ? -16.381 3.110 -0.391 1.00 93.44 85 PHE A N 1
ATOM 673 C CA . PHE A 1 85 ? -17.452 2.911 -1.372 1.00 93.44 85 PHE A CA 1
ATOM 674 C C . PHE A 1 85 ? -18.264 1.619 -1.205 1.00 93.44 85 PHE A C 1
ATOM 676 O O . PHE A 1 85 ? -19.434 1.573 -1.583 1.00 93.44 85 PHE A O 1
ATOM 683 N N . ILE A 1 86 ? -17.678 0.554 -0.655 1.00 92.75 86 ILE A N 1
ATOM 684 C CA . ILE A 1 86 ? -18.307 -0.780 -0.650 1.00 92.75 86 ILE A CA 1
ATOM 685 C C . ILE A 1 86 ? -18.780 -1.174 0.751 1.00 92.75 86 ILE A C 1
ATOM 687 O O . ILE A 1 86 ? -19.851 -1.763 0.917 1.00 92.75 86 ILE A O 1
ATOM 691 N N . ARG A 1 87 ? -17.977 -0.856 1.766 1.00 90.12 87 ARG A N 1
ATOM 692 C CA . ARG A 1 87 ? -18.168 -1.293 3.145 1.00 90.12 87 ARG A CA 1
ATOM 693 C C . ARG A 1 87 ? -19.433 -0.704 3.769 1.00 90.12 87 ARG A C 1
ATOM 695 O O . ARG A 1 87 ? -19.643 0.503 3.748 1.00 90.12 87 ARG A O 1
ATOM 702 N N . VAL A 1 88 ? -20.216 -1.572 4.408 1.00 87.44 88 VAL A N 1
ATOM 703 C CA . VAL A 1 88 ? -21.363 -1.201 5.245 1.00 87.44 88 VAL A CA 1
ATOM 704 C C . VAL A 1 88 ? -21.063 -1.642 6.673 1.00 87.44 88 VAL A C 1
ATOM 706 O O . VAL A 1 88 ? -20.967 -2.833 6.952 1.00 87.44 88 VAL A O 1
ATOM 709 N N . GLU A 1 89 ? -20.853 -0.683 7.564 1.00 85.38 89 GLU A N 1
ATOM 710 C CA . GLU A 1 89 ? -20.621 -0.909 8.993 1.00 85.38 89 GLU A CA 1
ATOM 711 C C . GLU A 1 89 ? -20.959 0.377 9.766 1.00 85.38 89 GLU A C 1
ATOM 713 O O . GLU A 1 89 ? -20.931 1.465 9.183 1.00 85.38 89 GLU A O 1
ATOM 718 N N . ASN A 1 90 ? -21.191 0.263 11.076 1.00 85.25 90 ASN A N 1
ATOM 719 C CA . ASN A 1 90 ? -21.340 1.429 11.945 1.00 85.25 90 ASN A CA 1
ATOM 720 C C . ASN A 1 90 ? -20.038 2.263 11.952 1.00 85.25 90 ASN A C 1
ATOM 722 O O . ASN A 1 90 ? -18.978 1.748 12.328 1.00 85.25 90 ASN A O 1
ATOM 726 N N . GLN A 1 91 ? -20.126 3.526 11.515 1.00 85.75 91 GLN A N 1
ATOM 727 C CA . GLN A 1 91 ? -19.001 4.465 11.459 1.00 85.75 91 GLN A CA 1
ATOM 728 C C . GLN A 1 91 ? -18.747 5.194 12.787 1.00 85.75 91 GLN A C 1
ATOM 730 O O . GLN A 1 91 ? -17.621 5.634 13.000 1.00 85.75 91 GLN A O 1
ATOM 735 N N . ASP A 1 92 ? -19.718 5.233 13.702 1.00 84.75 92 ASP A N 1
ATOM 736 C CA . ASP A 1 92 ? -19.674 6.005 14.958 1.00 84.75 92 ASP A CA 1
ATOM 737 C C . ASP A 1 92 ? -18.604 5.506 15.935 1.00 84.75 92 ASP A C 1
ATOM 739 O O . ASP A 1 92 ? -18.219 6.189 16.877 1.00 84.75 92 ASP A O 1
ATOM 743 N N . LYS A 1 93 ? -18.086 4.293 15.718 1.00 85.19 93 LYS A N 1
ATOM 744 C CA . LYS A 1 93 ? -16.973 3.749 16.507 1.00 85.19 93 LYS A CA 1
ATOM 745 C C . LYS A 1 93 ? -15.615 4.349 16.132 1.00 85.19 93 LYS A C 1
ATOM 747 O O . LYS A 1 93 ? -14.659 4.195 16.896 1.00 85.19 93 LYS A O 1
ATOM 752 N N . TYR A 1 94 ? -15.489 4.979 14.962 1.00 86.56 94 TYR A N 1
ATOM 753 C CA . TYR A 1 94 ? -14.227 5.533 14.479 1.00 86.56 94 TYR A CA 1
ATOM 754 C C . TYR A 1 94 ? -14.133 7.024 14.756 1.00 86.56 94 TYR A C 1
ATOM 756 O O . TYR A 1 94 ? -15.024 7.778 14.390 1.00 86.56 94 TYR A O 1
ATOM 764 N N . LYS A 1 95 ? -12.973 7.455 15.263 1.00 86.06 95 LYS A N 1
ATOM 765 C CA . LYS A 1 95 ? -12.655 8.881 15.401 1.00 86.06 95 LYS A CA 1
ATOM 766 C C . LYS A 1 95 ? -12.671 9.599 14.045 1.00 86.06 95 LYS A C 1
ATOM 768 O O . LYS A 1 95 ? -13.048 10.760 13.955 1.00 86.06 95 LYS A O 1
ATOM 773 N N . ILE A 1 96 ? -12.237 8.891 13.000 1.00 84.38 96 ILE A N 1
ATOM 774 C CA . ILE A 1 96 ? -12.179 9.382 11.622 1.00 84.38 96 ILE A CA 1
ATOM 775 C C . ILE A 1 96 ? -12.968 8.409 10.734 1.00 84.38 96 ILE A C 1
ATOM 777 O O . ILE A 1 96 ? -12.456 7.322 10.417 1.00 84.38 96 ILE A O 1
ATOM 781 N N . PRO A 1 97 ? -14.199 8.770 10.334 1.00 82.69 97 PRO A N 1
ATOM 782 C CA . PRO A 1 97 ? -15.039 7.970 9.454 1.00 82.69 97 PRO A CA 1
ATOM 783 C C . PRO A 1 97 ? -14.350 7.612 8.133 1.00 82.69 97 PRO A C 1
ATOM 785 O O . PRO A 1 97 ? -13.580 8.389 7.572 1.00 82.69 97 PRO A O 1
ATOM 788 N N . SER A 1 98 ? -14.647 6.435 7.580 1.00 82.81 98 SER A N 1
ATOM 789 C CA . SER A 1 98 ? -13.984 5.969 6.353 1.00 82.81 98 SER A CA 1
ATOM 790 C C . SER A 1 98 ? -14.703 6.319 5.056 1.00 82.81 98 SER A C 1
ATOM 792 O O . SER A 1 98 ? -14.142 6.119 3.987 1.00 82.81 98 SER A O 1
ATOM 794 N N . HIS A 1 99 ? -15.944 6.794 5.135 1.00 79.56 99 HIS A N 1
ATOM 795 C CA . HIS A 1 99 ? -16.793 7.114 3.983 1.00 79.56 99 HIS A CA 1
ATOM 796 C C . HIS A 1 99 ? -16.440 8.428 3.255 1.00 79.56 99 HIS A C 1
ATOM 798 O O . HIS A 1 99 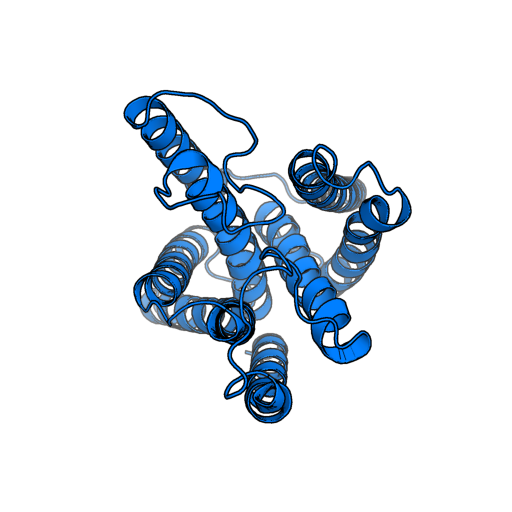? -17.173 8.821 2.353 1.00 79.56 99 HIS A O 1
ATOM 804 N N . LEU A 1 100 ? -15.358 9.118 3.654 1.00 77.12 100 LEU A N 1
ATOM 805 C CA . LEU A 1 100 ? -14.889 10.385 3.061 1.00 77.12 100 LEU A CA 1
ATOM 806 C C . LEU A 1 100 ? -15.971 11.485 2.959 1.00 77.12 100 LEU A C 1
ATOM 808 O O . LEU A 1 100 ? -15.908 12.336 2.080 1.00 77.12 100 LEU A O 1
ATOM 812 N N . GLY A 1 101 ? -17.001 11.448 3.815 1.00 76.75 101 GLY A N 1
ATOM 813 C CA . GLY A 1 101 ? -18.131 12.386 3.755 1.00 76.75 101 GLY A CA 1
ATOM 814 C C . GLY A 1 101 ? -19.036 12.219 2.524 1.00 76.75 101 GLY A C 1
ATOM 815 O O . GLY A 1 101 ? -19.858 13.087 2.237 1.00 76.75 101 GLY A O 1
ATOM 816 N N . ILE A 1 102 ? -18.913 11.114 1.783 1.00 81.00 102 ILE A N 1
ATOM 817 C CA . ILE A 1 102 ? -19.704 10.851 0.578 1.00 81.00 102 ILE A CA 1
ATOM 818 C C . ILE A 1 102 ? -21.081 10.317 0.991 1.00 81.00 102 ILE A C 1
ATOM 820 O O . ILE A 1 102 ? -21.199 9.205 1.511 1.00 81.00 102 ILE A O 1
ATOM 824 N N . HIS A 1 103 ? -22.147 11.067 0.703 1.00 82.94 103 HIS A N 1
ATOM 825 C CA . HIS A 1 103 ? -23.536 10.741 1.069 1.00 82.94 103 HIS A CA 1
ATOM 826 C C . HIS A 1 103 ? -24.370 10.219 -0.115 1.00 82.94 103 HIS A C 1
ATOM 828 O O . HIS A 1 103 ? -25.514 10.605 -0.317 1.00 82.94 103 HIS A O 1
ATOM 834 N N . TRP A 1 104 ? -23.796 9.338 -0.933 1.00 88.75 104 TRP A N 1
ATOM 835 C CA . TRP A 1 104 ? -24.516 8.724 -2.056 1.00 88.75 104 TRP A CA 1
ATOM 836 C C . TRP A 1 104 ? -25.334 7.483 -1.653 1.00 88.75 104 TRP A C 1
ATOM 838 O O . TRP A 1 104 ? -24.948 6.777 -0.710 1.00 88.75 104 TRP A O 1
ATOM 848 N N . PRO A 1 105 ? -26.402 7.152 -2.407 1.00 91.94 105 PRO A N 1
ATOM 849 C CA . PRO A 1 105 ? -27.101 5.875 -2.292 1.00 91.94 105 PRO A CA 1
ATOM 850 C C . PRO A 1 105 ? -26.151 4.676 -2.412 1.00 91.94 105 PRO A C 1
ATOM 852 O O . PRO A 1 105 ? -25.228 4.674 -3.233 1.00 91.94 105 PRO A O 1
ATOM 855 N N . SER A 1 106 ? -26.387 3.624 -1.620 1.00 91.19 106 SER A N 1
ATOM 856 C CA . SER A 1 106 ? -25.513 2.441 -1.569 1.00 91.19 106 SER A CA 1
ATOM 857 C C . SER A 1 106 ? -25.242 1.779 -2.929 1.00 91.19 106 SER A C 1
ATOM 859 O O . SER A 1 106 ? -24.093 1.385 -3.140 1.00 91.19 106 SER A O 1
ATOM 861 N N . PRO A 1 107 ? -26.212 1.664 -3.862 1.00 94.50 107 PRO A N 1
ATOM 862 C CA . PRO A 1 107 ? -25.938 1.112 -5.189 1.00 94.50 107 PRO A CA 1
ATOM 863 C C . PRO A 1 107 ? -24.890 1.929 -5.955 1.00 94.50 107 PRO A C 1
ATOM 865 O O . PRO A 1 107 ? -23.921 1.365 -6.452 1.00 94.50 107 PRO A O 1
ATOM 868 N N . ILE A 1 108 ? -25.020 3.260 -5.957 1.00 94.44 108 ILE A N 1
ATOM 869 C CA . ILE A 1 108 ? -24.107 4.175 -6.658 1.00 94.44 108 ILE A CA 1
ATOM 870 C C . ILE A 1 108 ? -22.700 4.093 -6.065 1.00 94.44 108 ILE A C 1
ATOM 872 O O . ILE A 1 108 ? -21.731 3.952 -6.810 1.00 94.44 108 ILE A O 1
ATOM 876 N N . LYS A 1 109 ? -22.577 4.101 -4.728 1.00 93.94 109 LYS A N 1
ATOM 877 C CA . LYS A 1 109 ? -21.274 3.937 -4.064 1.00 93.94 109 LYS A CA 1
ATOM 878 C C . LYS A 1 109 ? -20.595 2.641 -4.493 1.00 93.94 109 LYS A C 1
ATOM 880 O O . LYS A 1 109 ? -19.437 2.667 -4.891 1.00 93.94 109 LYS A O 1
ATOM 885 N N . ARG A 1 110 ? -21.322 1.521 -4.469 1.00 95.12 110 ARG A N 1
ATOM 886 C CA . ARG A 1 110 ? -20.773 0.216 -4.858 1.00 95.12 110 ARG A CA 1
ATOM 887 C C . ARG A 1 110 ? -20.353 0.190 -6.324 1.00 95.12 110 ARG A C 1
ATOM 889 O O . ARG A 1 110 ? -19.263 -0.298 -6.599 1.00 95.12 110 ARG A O 1
ATOM 896 N N . CYS A 1 111 ? -21.150 0.758 -7.233 1.00 96.56 111 CYS A N 1
ATOM 897 C CA . CYS A 1 111 ? -20.784 0.871 -8.647 1.00 96.56 111 CYS A CA 1
ATOM 898 C C . CYS A 1 111 ? -19.479 1.652 -8.835 1.00 96.56 111 CYS A C 1
ATOM 900 O O . CYS A 1 111 ? -18.582 1.179 -9.527 1.00 96.56 111 CYS A O 1
ATOM 902 N N . VAL A 1 112 ? -19.330 2.800 -8.165 1.00 95.81 112 VAL A N 1
ATOM 903 C CA . VAL A 1 112 ? -18.089 3.591 -8.210 1.00 95.81 112 VAL A CA 1
ATOM 904 C C . VAL A 1 112 ? -16.918 2.813 -7.612 1.00 95.81 112 VAL A C 1
ATOM 906 O O . VAL A 1 112 ? -15.847 2.766 -8.206 1.00 95.81 112 VAL A O 1
ATOM 909 N N . GLY A 1 113 ? -17.119 2.139 -6.479 1.00 95.75 113 GLY A N 1
ATOM 910 C CA . GLY A 1 113 ? -16.093 1.297 -5.866 1.00 95.75 113 GLY A CA 1
ATOM 911 C C . GLY A 1 113 ? -15.616 0.172 -6.788 1.00 95.75 113 GLY A C 1
ATOM 912 O O . GLY A 1 113 ? -14.414 -0.067 -6.877 1.00 95.75 113 GLY A O 1
ATOM 913 N N . VAL A 1 114 ? -16.531 -0.498 -7.494 1.00 97.00 114 VAL A N 1
ATOM 914 C CA . VAL A 1 114 ? -16.197 -1.534 -8.487 1.00 97.00 114 VAL A CA 1
ATOM 915 C C . VAL A 1 114 ? -15.459 -0.925 -9.677 1.00 97.00 114 VAL A C 1
ATOM 917 O O . VAL A 1 114 ? -14.408 -1.437 -10.051 1.00 97.00 114 VAL A O 1
ATOM 920 N N . LEU A 1 115 ? -15.944 0.196 -10.218 1.00 97.94 115 LEU A N 1
ATOM 921 C CA . LEU A 1 115 ? -15.296 0.896 -11.329 1.00 97.94 115 LEU A CA 1
ATOM 922 C C . LEU A 1 115 ? -13.855 1.296 -10.985 1.00 97.94 115 LEU A C 1
ATOM 924 O O . LEU A 1 115 ? -12.953 1.071 -11.784 1.00 97.94 115 LEU A O 1
ATOM 928 N N . LEU A 1 116 ? -13.617 1.823 -9.782 1.00 97.50 116 LEU A N 1
ATOM 929 C CA . LEU A 1 116 ? -12.274 2.190 -9.329 1.00 97.50 116 LEU A CA 1
ATOM 930 C C . LEU A 1 116 ? -11.338 0.978 -9.219 1.00 97.50 116 LEU A C 1
ATOM 932 O O . LEU A 1 116 ? -10.165 1.098 -9.560 1.00 97.50 116 LEU A O 1
ATOM 936 N N . HIS A 1 117 ? -11.832 -0.193 -8.797 1.00 97.50 117 HIS A N 1
ATOM 937 C CA . HIS A 1 117 ? -11.023 -1.420 -8.809 1.00 97.50 117 HIS A CA 1
ATOM 938 C C . HIS A 1 117 ? -10.744 -1.915 -10.233 1.00 97.50 117 HIS A C 1
ATOM 940 O O . HIS A 1 117 ? -9.634 -2.369 -10.494 1.00 97.50 117 HIS A O 1
ATOM 946 N N . ILE A 1 118 ? -11.715 -1.808 -11.150 1.00 97.69 118 ILE A N 1
ATOM 947 C CA . ILE A 1 118 ? -11.507 -2.134 -12.568 1.00 97.69 118 ILE A CA 1
ATOM 948 C C . ILE A 1 118 ? -10.407 -1.240 -13.133 1.00 97.69 118 ILE A C 1
ATOM 950 O O . ILE A 1 118 ? -9.432 -1.762 -13.653 1.00 97.69 118 ILE A O 1
ATOM 954 N N . VAL A 1 119 ? -10.499 0.080 -12.942 1.00 97.88 119 VAL A N 1
ATOM 955 C CA . VAL A 1 119 ? -9.458 1.026 -13.371 1.00 97.88 119 VAL A CA 1
ATOM 956 C C . VAL A 1 119 ? -8.105 0.663 -12.756 1.00 97.88 119 VAL A C 1
ATOM 958 O O . VAL A 1 119 ? -7.119 0.574 -13.481 1.00 97.88 119 VAL A O 1
ATOM 961 N N . LEU A 1 120 ? -8.057 0.384 -11.448 1.00 97.38 120 LEU A N 1
ATOM 962 C CA . LEU A 1 120 ? -6.825 0.005 -10.751 1.00 97.38 120 LEU A CA 1
ATOM 963 C C . LEU A 1 120 ? -6.173 -1.263 -11.319 1.00 97.38 120 LEU A C 1
ATOM 965 O O . LEU A 1 120 ? -4.953 -1.369 -11.281 1.00 97.38 120 LEU A O 1
ATOM 969 N N . ILE A 1 121 ? -6.953 -2.215 -11.833 1.00 97.38 121 I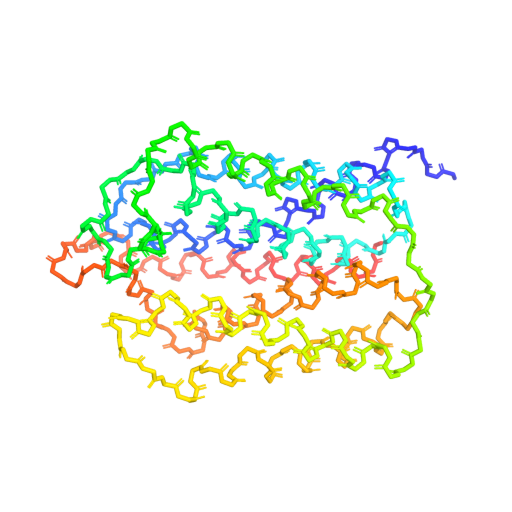LE A N 1
ATOM 970 C CA . ILE A 1 121 ? -6.436 -3.418 -12.500 1.00 97.38 121 ILE A CA 1
ATOM 971 C C . ILE A 1 121 ? -6.053 -3.105 -13.951 1.00 97.38 121 ILE A C 1
ATOM 973 O O . ILE A 1 121 ? -4.970 -3.475 -14.393 1.00 97.38 121 ILE A O 1
ATOM 977 N N . SER A 1 122 ? -6.907 -2.391 -14.686 1.00 97.06 122 SER A N 1
ATOM 978 C CA . SER A 1 122 ? -6.721 -2.093 -16.108 1.00 97.06 122 SER A CA 1
ATOM 979 C C . SER A 1 122 ? -5.466 -1.272 -16.396 1.00 97.06 122 SER A C 1
ATOM 981 O O . SER A 1 122 ? -4.848 -1.486 -17.435 1.00 97.06 122 SER A O 1
ATOM 983 N N . ILE A 1 123 ? -5.045 -0.381 -15.487 1.00 96.50 123 ILE A N 1
ATOM 984 C CA . ILE A 1 123 ? -3.819 0.412 -15.688 1.00 96.50 123 ILE A CA 1
ATOM 985 C C . ILE A 1 123 ? -2.567 -0.456 -15.867 1.00 96.50 123 ILE A C 1
ATOM 987 O O . ILE A 1 123 ? -1.662 -0.042 -16.580 1.00 96.50 123 ILE A O 1
ATOM 991 N N . TRP A 1 124 ? -2.523 -1.666 -15.296 1.00 96.69 124 TRP A N 1
ATOM 992 C CA . TRP A 1 124 ? -1.364 -2.565 -15.389 1.00 96.69 124 TRP A CA 1
ATOM 993 C C . TRP A 1 124 ? -1.163 -3.169 -16.779 1.00 96.69 124 TRP A C 1
ATOM 995 O O . TRP A 1 124 ? -0.094 -3.700 -17.051 1.00 96.69 124 TRP A O 1
ATOM 1005 N N . PHE A 1 125 ? -2.164 -3.075 -17.655 1.00 96.50 125 PHE A N 1
ATOM 1006 C CA . PHE A 1 125 ? -2.079 -3.513 -19.050 1.00 96.50 125 PHE A CA 1
ATOM 1007 C C . PHE A 1 125 ? -1.664 -2.374 -19.998 1.00 96.50 125 PHE A C 1
ATOM 1009 O O . PHE A 1 125 ? -1.533 -2.583 -21.206 1.00 96.50 125 PHE A O 1
ATOM 1016 N N . ILE A 1 126 ? -1.465 -1.162 -19.468 1.00 94.31 126 ILE A N 1
ATOM 1017 C CA . ILE A 1 126 ? -0.997 -0.007 -20.232 1.00 94.31 126 ILE A CA 1
ATOM 1018 C C . ILE A 1 126 ? 0.530 -0.018 -20.247 1.00 94.31 126 ILE A C 1
ATOM 1020 O O . ILE A 1 126 ? 1.179 -0.046 -19.203 1.00 94.31 126 ILE A O 1
ATOM 1024 N N . HIS A 1 127 ? 1.102 0.054 -21.446 1.00 89.88 127 HIS A N 1
ATOM 1025 C CA . HIS A 1 127 ? 2.544 0.159 -21.622 1.00 89.88 127 HIS A CA 1
ATOM 1026 C C . HIS A 1 127 ? 2.962 1.621 -21.494 1.00 89.88 127 HIS A C 1
ATOM 1028 O O . HIS A 1 127 ? 2.529 2.476 -22.269 1.00 89.88 127 HIS A O 1
ATOM 1034 N N . PHE A 1 128 ? 3.809 1.903 -20.511 1.00 89.94 128 PHE A N 1
ATOM 1035 C CA . PHE A 1 128 ? 4.399 3.219 -20.315 1.00 89.94 128 PHE A CA 1
ATOM 1036 C C . PHE A 1 128 ? 5.835 3.227 -20.851 1.00 89.94 128 PHE A C 1
ATOM 1038 O O . PHE A 1 128 ? 6.522 2.212 -20.748 1.00 89.94 128 PHE A O 1
ATOM 1045 N N . PRO A 1 129 ? 6.310 4.349 -21.417 1.00 90.06 129 PRO A N 1
ATOM 1046 C CA . PRO A 1 129 ? 7.692 4.454 -21.863 1.00 90.06 129 PRO A CA 1
ATOM 1047 C C . PRO A 1 129 ? 8.663 4.344 -20.680 1.00 90.06 129 PRO A C 1
ATOM 1049 O O . PRO A 1 129 ? 8.327 4.705 -19.547 1.00 90.06 129 PRO A O 1
ATOM 1052 N N . ALA A 1 130 ? 9.885 3.892 -20.971 1.00 87.31 130 ALA A N 1
ATOM 1053 C CA . ALA A 1 130 ? 10.960 3.806 -19.991 1.00 87.31 130 ALA A CA 1
ATOM 1054 C C . ALA A 1 130 ? 11.194 5.158 -19.295 1.00 87.31 130 ALA A C 1
ATOM 1056 O O . ALA A 1 130 ? 11.110 6.230 -19.905 1.00 87.31 130 ALA A O 1
ATOM 1057 N N . LEU A 1 131 ? 11.489 5.113 -17.995 1.00 87.56 131 LEU A N 1
ATOM 1058 C CA . LEU A 1 131 ? 11.616 6.324 -17.197 1.00 87.56 131 LEU A CA 1
ATOM 1059 C C . LEU A 1 131 ? 12.953 7.026 -17.420 1.00 87.56 131 LEU A C 1
ATOM 1061 O O . LEU A 1 131 ? 14.013 6.501 -17.081 1.00 87.56 131 LEU A O 1
ATOM 1065 N N . SER A 1 132 ? 12.887 8.293 -17.827 1.00 92.06 132 SER A N 1
ATOM 1066 C CA . SER A 1 132 ? 14.000 9.214 -17.604 1.00 92.06 132 SER A CA 1
ATOM 1067 C C . SER A 1 132 ? 14.211 9.454 -16.100 1.00 92.06 132 SER A C 1
ATOM 1069 O O . SER A 1 132 ? 13.301 9.267 -15.283 1.00 92.06 132 SER A O 1
ATOM 1071 N N . MET A 1 133 ? 15.392 9.944 -15.716 1.00 90.12 133 MET A N 1
ATOM 1072 C CA . MET A 1 133 ? 15.658 10.352 -14.331 1.00 90.12 133 MET A CA 1
ATOM 1073 C C . MET A 1 133 ? 14.639 11.392 -13.831 1.00 90.12 133 MET A C 1
ATOM 1075 O O . MET A 1 133 ? 14.153 11.292 -12.706 1.00 90.12 133 MET A O 1
ATOM 1079 N N . ILE A 1 134 ? 14.256 12.345 -14.687 1.00 92.25 134 ILE A N 1
ATOM 1080 C CA . ILE A 1 134 ? 13.247 13.364 -14.368 1.00 92.25 134 ILE A CA 1
ATOM 1081 C C . ILE A 1 134 ? 11.888 12.699 -14.112 1.00 92.25 134 ILE A C 1
ATOM 1083 O O . ILE A 1 134 ? 11.222 13.009 -13.125 1.00 92.25 134 ILE A O 1
ATOM 1087 N N . SER A 1 135 ? 11.500 11.728 -14.942 1.00 92.06 135 SER A N 1
ATOM 1088 C CA . SER A 1 135 ? 10.249 10.979 -14.779 1.00 92.06 135 SER A CA 1
ATOM 1089 C C . SER A 1 135 ? 10.209 10.208 -13.454 1.00 92.06 135 SER A C 1
ATOM 1091 O O . SER A 1 135 ? 9.177 10.211 -12.784 1.00 92.06 135 SER A O 1
ATOM 1093 N N . LYS A 1 136 ? 11.329 9.609 -13.019 1.00 93.56 136 LYS A N 1
ATOM 1094 C CA . LYS A 1 136 ? 11.428 8.953 -11.700 1.00 93.56 136 LYS A CA 1
ATOM 1095 C C . LYS A 1 136 ? 11.205 9.935 -10.555 1.00 93.56 136 LYS A C 1
ATOM 1097 O O . LYS A 1 136 ? 10.460 9.621 -9.630 1.00 93.56 136 LYS A O 1
ATOM 1102 N N . ILE A 1 137 ? 11.817 11.119 -10.622 1.00 95.06 137 ILE A N 1
ATOM 1103 C CA . ILE A 1 137 ? 11.652 12.167 -9.603 1.00 95.06 137 ILE A CA 1
ATOM 1104 C C . ILE A 1 137 ? 10.188 12.617 -9.538 1.00 95.06 137 ILE A C 1
ATOM 1106 O O . ILE A 1 137 ? 9.619 12.711 -8.451 1.00 95.06 137 ILE A O 1
ATOM 1110 N N . ILE A 1 138 ? 9.552 12.825 -10.694 1.00 95.62 138 ILE A N 1
ATOM 1111 C CA . ILE A 1 138 ? 8.133 13.189 -10.772 1.00 95.62 138 ILE A CA 1
ATOM 1112 C C . ILE A 1 138 ? 7.260 12.104 -10.131 1.00 95.62 138 ILE A C 1
ATOM 1114 O O . ILE A 1 138 ? 6.424 12.426 -9.290 1.00 95.62 138 ILE A O 1
ATOM 1118 N N . ILE A 1 139 ? 7.471 10.825 -10.459 1.00 96.38 139 ILE A N 1
ATOM 1119 C CA . ILE A 1 139 ? 6.703 9.709 -9.878 1.00 96.38 139 ILE A CA 1
ATOM 1120 C C . ILE A 1 139 ? 6.835 9.674 -8.357 1.00 96.38 139 ILE A C 1
ATOM 1122 O O . ILE A 1 139 ? 5.839 9.499 -7.657 1.00 96.38 139 ILE A O 1
ATOM 1126 N N . VAL A 1 140 ? 8.044 9.870 -7.837 1.00 97.44 140 VAL A N 1
ATOM 1127 C CA . VAL A 1 140 ? 8.317 9.900 -6.396 1.00 97.44 140 VAL A CA 1
ATOM 1128 C C . VAL A 1 140 ? 7.527 11.014 -5.708 1.00 97.44 140 VAL A C 1
ATOM 1130 O O . VAL A 1 140 ? 6.829 10.756 -4.726 1.00 97.44 140 VAL A O 1
ATOM 1133 N N . ILE A 1 141 ? 7.575 12.231 -6.259 1.00 96.44 141 ILE A N 1
ATOM 1134 C CA . ILE A 1 141 ? 6.850 13.390 -5.726 1.00 96.44 141 ILE A CA 1
ATOM 1135 C C . ILE A 1 141 ? 5.339 13.148 -5.783 1.00 96.44 141 ILE A C 1
ATOM 1137 O O . ILE A 1 141 ? 4.650 13.321 -4.778 1.00 96.44 141 ILE A O 1
ATOM 1141 N N . LEU A 1 142 ? 4.816 12.703 -6.929 1.00 97.00 142 LEU A N 1
ATOM 1142 C CA . LEU A 1 142 ? 3.384 12.458 -7.110 1.00 97.00 142 LEU A CA 1
ATOM 1143 C C . LEU A 1 142 ? 2.871 11.333 -6.209 1.00 97.00 142 LEU A C 1
ATOM 1145 O O . LEU A 1 142 ? 1.786 11.463 -5.644 1.00 97.00 142 LEU A O 1
ATOM 1149 N N . THR A 1 143 ? 3.644 10.262 -6.020 1.00 97.12 143 THR A N 1
ATOM 1150 C CA . THR A 1 143 ? 3.284 9.162 -5.111 1.00 97.12 143 THR A CA 1
ATOM 1151 C C . THR A 1 143 ? 3.198 9.671 -3.672 1.00 97.12 143 THR A C 1
ATOM 1153 O O . THR A 1 143 ? 2.193 9.454 -2.995 1.00 97.12 143 THR A O 1
ATOM 1156 N N . GLY A 1 144 ? 4.207 10.423 -3.223 1.00 96.75 144 GLY A N 1
ATOM 1157 C CA . GLY A 1 144 ? 4.235 11.030 -1.892 1.00 96.75 144 GLY A CA 1
ATOM 1158 C C . GLY A 1 144 ? 3.083 11.988 -1.629 1.00 96.75 144 GLY A C 1
ATOM 1159 O O . GLY A 1 144 ? 2.405 11.879 -0.603 1.00 96.75 144 GLY A O 1
ATOM 1160 N N . LEU A 1 145 ? 2.830 12.897 -2.573 1.00 96.88 145 LEU A N 1
ATOM 1161 C CA . LEU A 1 145 ? 1.722 13.845 -2.494 1.00 96.88 145 LEU A CA 1
ATOM 1162 C C . LEU A 1 145 ? 0.373 13.129 -2.505 1.00 96.88 145 LEU A C 1
ATOM 1164 O O . LEU A 1 145 ? -0.485 13.473 -1.704 1.00 96.88 145 LEU A O 1
ATOM 1168 N N . SER A 1 146 ? 0.190 12.101 -3.335 1.00 95.69 146 SER A N 1
ATOM 1169 C CA . SER A 1 146 ? -1.065 11.338 -3.387 1.00 95.69 146 SER A CA 1
ATOM 1170 C C . SER A 1 146 ? -1.378 10.664 -2.048 1.00 95.69 146 SER A C 1
ATOM 1172 O O . SER A 1 146 ? -2.514 10.720 -1.574 1.00 95.69 146 SER A O 1
ATOM 1174 N N . ILE A 1 147 ? -0.368 10.082 -1.390 1.00 95.00 147 ILE A N 1
ATOM 1175 C CA . ILE A 1 147 ? -0.523 9.465 -0.064 1.00 95.00 147 ILE A CA 1
ATOM 1176 C C . ILE A 1 147 ? -0.837 10.528 1.001 1.00 95.00 147 ILE A C 1
ATOM 1178 O O . ILE A 1 147 ? -1.758 10.340 1.802 1.00 95.00 147 ILE A O 1
ATOM 1182 N N . ALA A 1 148 ? -0.117 11.657 1.005 1.00 94.69 148 ALA A N 1
ATOM 1183 C CA . ALA A 1 148 ? -0.364 12.747 1.951 1.00 94.69 148 ALA A CA 1
ATOM 1184 C C . ALA A 1 148 ? -1.737 13.396 1.764 1.00 94.69 148 ALA A C 1
ATOM 1186 O O . ALA A 1 148 ? -2.437 13.618 2.749 1.00 94.69 148 ALA A O 1
ATOM 1187 N N . LEU A 1 149 ? -2.148 13.651 0.522 1.00 94.25 149 LEU A N 1
ATOM 1188 C CA . LEU A 1 149 ? -3.463 14.195 0.191 1.00 94.25 149 LEU A CA 1
ATOM 1189 C C . LEU A 1 149 ? -4.572 13.232 0.610 1.00 94.25 149 LEU A C 1
ATOM 1191 O O . LEU A 1 149 ? -5.539 13.667 1.224 1.00 94.25 149 LEU A O 1
ATOM 1195 N N . GLY A 1 150 ? -4.415 11.928 0.362 1.00 90.19 150 GLY A N 1
ATOM 1196 C CA . GLY A 1 150 ? -5.373 10.921 0.822 1.00 90.19 150 GLY A CA 1
ATOM 1197 C C . GLY A 1 150 ? -5.539 10.914 2.347 1.00 90.19 150 GLY A C 1
ATOM 1198 O O . GLY A 1 150 ? -6.661 10.837 2.846 1.00 90.19 150 GLY A O 1
ATOM 1199 N N . GLY A 1 151 ? -4.438 11.050 3.093 1.00 88.62 151 GLY A N 1
ATOM 1200 C CA . GLY A 1 151 ? -4.474 11.210 4.549 1.00 88.62 151 GLY A CA 1
ATOM 1201 C C . GLY A 1 151 ? -5.124 12.526 4.981 1.00 88.62 151 GLY A C 1
ATOM 1202 O O . GLY A 1 151 ? -6.027 12.524 5.809 1.00 88.62 151 GLY A O 1
ATOM 1203 N N . MET A 1 152 ? -4.720 13.643 4.377 1.00 90.56 152 MET A N 1
ATOM 1204 C CA . MET A 1 152 ? -5.226 14.982 4.680 1.00 90.56 152 MET A CA 1
ATOM 1205 C C . MET A 1 152 ? -6.731 15.103 4.436 1.00 90.56 152 MET A C 1
ATOM 1207 O O . MET A 1 152 ? -7.449 15.552 5.322 1.00 90.56 152 MET A O 1
ATOM 1211 N N . LEU A 1 153 ? -7.215 14.681 3.265 1.00 88.44 153 LEU A N 1
ATOM 1212 C CA . LEU A 1 153 ? -8.635 14.740 2.899 1.00 88.44 153 LEU A CA 1
ATOM 1213 C C . LEU A 1 153 ? -9.512 13.972 3.889 1.00 88.44 153 LEU A C 1
ATOM 1215 O O . LEU A 1 153 ? -10.658 14.343 4.128 1.00 88.44 153 LEU A O 1
ATOM 1219 N N . LYS A 1 154 ? -8.966 12.900 4.462 1.00 85.88 154 LYS A N 1
ATOM 1220 C CA . LYS A 1 154 ? -9.667 12.064 5.424 1.00 85.88 154 LYS A CA 1
ATOM 1221 C C . LYS A 1 154 ? -9.584 12.620 6.845 1.00 85.88 154 LYS A C 1
ATOM 1223 O O . LYS A 1 154 ? -10.593 12.651 7.541 1.00 85.88 154 LYS A O 1
ATOM 1228 N N . ASP A 1 155 ? -8.394 13.013 7.284 1.00 85.62 155 ASP A N 1
ATOM 1229 C CA . ASP A 1 155 ? -8.116 13.291 8.691 1.00 85.62 155 ASP A CA 1
ATOM 1230 C C . ASP A 1 155 ? -8.369 14.772 9.050 1.00 85.62 155 ASP A C 1
ATOM 1232 O O . ASP A 1 155 ? -8.870 15.060 10.138 1.00 85.62 155 ASP A O 1
ATOM 1236 N N . ALA A 1 156 ? -8.105 15.718 8.137 1.00 87.88 156 ALA A N 1
ATOM 1237 C CA . ALA A 1 156 ? -8.193 17.159 8.410 1.00 87.88 156 ALA A CA 1
ATOM 1238 C C . ALA A 1 156 ? -9.596 17.670 8.795 1.00 87.88 156 ALA A C 1
ATOM 1240 O O . ALA A 1 156 ? -9.665 18.524 9.680 1.00 87.88 156 ALA A O 1
ATOM 1241 N N . PRO A 1 157 ? -10.715 17.162 8.233 1.00 87.50 157 PRO A N 1
ATOM 1242 C CA . PRO A 1 157 ? -12.054 17.584 8.658 1.00 87.50 157 PRO A CA 1
ATOM 1243 C C . PRO A 1 157 ? -12.378 17.273 10.127 1.00 87.50 157 PRO A C 1
ATOM 1245 O O . PRO A 1 157 ? -13.273 17.893 10.693 1.00 87.50 157 PRO A O 1
ATOM 1248 N N . TYR A 1 158 ? -11.668 16.317 10.737 1.00 85.25 158 TYR A N 1
ATOM 1249 C CA . TYR A 1 158 ? -11.941 15.835 12.095 1.00 85.25 158 TYR A CA 1
ATOM 1250 C C . TYR A 1 158 ? -10.842 16.202 13.098 1.00 85.25 158 TYR A C 1
ATOM 1252 O O . TYR A 1 158 ? -11.131 16.401 14.275 1.00 85.25 158 TYR A O 1
ATOM 1260 N N . GLU A 1 159 ? -9.581 16.279 12.661 1.00 85.50 159 GLU A N 1
ATOM 1261 C CA . GLU A 1 159 ? -8.431 16.580 13.528 1.00 85.50 159 GLU A CA 1
ATOM 1262 C C . GLU A 1 159 ? -7.784 17.949 13.260 1.00 85.50 159 GLU A C 1
ATOM 1264 O O . GLU A 1 159 ? -6.883 18.342 14.000 1.00 85.50 159 GLU A O 1
ATOM 1269 N N . GLY A 1 160 ? -8.217 18.670 12.221 1.00 88.06 160 GLY A N 1
ATOM 1270 C CA . GLY A 1 160 ? -7.526 19.854 11.711 1.00 88.06 160 GLY A CA 1
ATOM 1271 C C . GLY A 1 160 ? -6.312 19.510 10.837 1.00 88.06 160 GLY A C 1
ATOM 1272 O O . GLY A 1 160 ? -5.826 18.376 10.810 1.00 88.06 160 GLY A O 1
ATOM 1273 N N . PHE A 1 161 ? -5.822 20.496 10.079 1.00 90.88 161 PHE A N 1
ATOM 1274 C CA . PHE A 1 161 ? -4.627 20.328 9.250 1.00 90.88 161 PHE A CA 1
ATOM 1275 C C . PHE A 1 161 ? -3.347 20.409 10.092 1.00 90.88 161 PHE A C 1
ATOM 1277 O O . PHE A 1 161 ? -3.154 21.348 10.859 1.00 90.88 161 PHE A O 1
ATOM 1284 N N . ASP A 1 162 ? -2.448 19.446 9.894 1.00 88.19 162 ASP A N 1
ATOM 1285 C CA . ASP A 1 162 ? -1.136 19.384 10.540 1.00 88.19 162 ASP A CA 1
ATOM 1286 C C . ASP A 1 162 ? -0.053 19.235 9.462 1.00 88.19 162 ASP A C 1
ATOM 1288 O O . ASP A 1 162 ? 0.091 18.180 8.833 1.00 88.19 162 ASP A O 1
ATOM 1292 N N . GLY A 1 163 ? 0.712 20.309 9.246 1.00 90.00 163 GLY A N 1
ATOM 1293 C CA . GLY A 1 163 ? 1.742 20.362 8.209 1.00 90.00 163 GLY A CA 1
ATOM 1294 C C . GLY A 1 163 ? 2.881 19.359 8.421 1.00 90.00 163 GLY A C 1
ATOM 1295 O O . GLY A 1 163 ? 3.401 18.812 7.449 1.00 90.00 163 GLY A O 1
ATOM 1296 N N . LEU A 1 164 ? 3.240 19.045 9.670 1.00 86.31 164 LEU A N 1
ATOM 1297 C CA . LEU A 1 164 ? 4.285 18.057 9.958 1.00 86.31 164 LEU A CA 1
ATOM 1298 C C . LEU A 1 164 ? 3.801 16.642 9.627 1.00 86.31 164 LEU A C 1
ATOM 1300 O O . LEU A 1 164 ? 4.542 15.849 9.041 1.00 86.31 164 LEU A O 1
ATOM 1304 N N . LYS A 1 165 ? 2.539 16.322 9.945 1.00 84.12 165 LYS A N 1
ATOM 1305 C CA . LYS A 1 165 ? 1.931 15.045 9.535 1.00 84.12 165 LYS A CA 1
ATOM 1306 C C . LYS A 1 165 ? 1.808 14.939 8.015 1.00 84.12 165 LYS A C 1
ATOM 1308 O O . LYS A 1 165 ? 1.999 13.837 7.495 1.00 84.12 165 LYS A O 1
ATOM 1313 N N . PHE A 1 166 ? 1.521 16.048 7.328 1.00 91.75 166 PHE A N 1
ATOM 1314 C CA . PHE A 1 166 ? 1.389 16.102 5.871 1.00 91.75 166 PHE A CA 1
ATOM 1315 C C . PHE A 1 166 ? 2.699 15.740 5.162 1.00 91.75 166 PHE A C 1
ATOM 1317 O O . PHE A 1 166 ? 2.719 14.818 4.350 1.00 91.75 166 PHE A O 1
ATOM 1324 N N . TRP A 1 167 ? 3.811 16.398 5.512 1.00 94.00 167 TRP A N 1
ATOM 1325 C CA . TRP A 1 167 ? 5.100 16.205 4.829 1.00 94.00 167 TRP A CA 1
ATOM 1326 C C . TRP A 1 167 ? 5.765 14.853 5.089 1.00 94.00 167 TRP A C 1
ATOM 1328 O O . TRP A 1 167 ? 6.627 14.428 4.323 1.00 94.00 167 TRP A O 1
ATOM 1338 N N . ARG A 1 168 ? 5.320 14.128 6.118 1.00 90.62 168 ARG A N 1
ATOM 1339 C CA . ARG A 1 168 ? 5.856 12.816 6.486 1.00 90.62 168 ARG A CA 1
ATOM 1340 C C . ARG A 1 168 ? 5.837 11.813 5.329 1.00 90.62 168 ARG A C 1
ATOM 1342 O O . ARG A 1 168 ? 6.857 11.181 5.076 1.00 90.62 168 ARG A O 1
ATOM 1349 N N . SER A 1 169 ? 4.707 11.647 4.640 1.00 92.25 169 SER A N 1
ATOM 1350 C CA . SER A 1 169 ? 4.616 10.679 3.536 1.00 92.25 169 SER A CA 1
ATOM 1351 C C . SER A 1 169 ? 5.486 11.077 2.334 1.00 92.25 169 SER A C 1
ATOM 1353 O O . SER A 1 169 ? 6.273 10.231 1.919 1.00 92.25 169 SER A O 1
ATOM 1355 N N . PRO A 1 170 ? 5.477 12.336 1.847 1.00 96.19 170 PRO A N 1
ATOM 1356 C CA . PRO A 1 170 ? 6.411 12.814 0.832 1.00 96.19 170 PRO A CA 1
ATOM 1357 C C . PRO A 1 170 ? 7.879 12.543 1.167 1.00 96.19 170 PRO A C 1
ATOM 1359 O O . PRO A 1 170 ? 8.601 11.988 0.339 1.00 96.19 170 PRO A O 1
ATOM 1362 N N . SER A 1 171 ? 8.325 12.852 2.389 1.00 95.88 171 SER A N 1
ATOM 1363 C CA . SER A 1 171 ? 9.711 12.601 2.801 1.00 95.88 171 SER A CA 1
ATOM 1364 C C . SER A 1 171 ? 10.063 11.113 2.774 1.00 95.88 171 SER A C 1
ATOM 1366 O O . SER A 1 171 ? 11.125 10.733 2.280 1.00 95.88 171 SER A O 1
ATOM 1368 N N . VAL A 1 172 ? 9.160 10.253 3.256 1.00 96.19 172 VAL A N 1
ATOM 1369 C CA . VAL A 1 172 ? 9.369 8.800 3.235 1.00 96.19 172 VAL A CA 1
ATOM 1370 C C . VAL A 1 172 ? 9.365 8.265 1.801 1.00 96.19 172 VAL A C 1
ATOM 1372 O O . VAL A 1 172 ? 10.195 7.421 1.477 1.00 96.19 172 VAL A O 1
ATOM 1375 N N . THR A 1 173 ? 8.503 8.771 0.914 1.00 97.75 173 THR A N 1
ATOM 1376 C CA . THR A 1 173 ? 8.505 8.361 -0.499 1.00 97.75 173 THR A CA 1
ATOM 1377 C C . THR A 1 173 ? 9.741 8.827 -1.253 1.00 97.75 173 THR A C 1
ATOM 1379 O O . THR A 1 173 ? 10.198 8.100 -2.126 1.00 97.75 173 THR A O 1
ATOM 1382 N N . VAL A 1 174 ? 10.321 9.985 -0.909 1.00 97.88 174 VAL A N 1
ATOM 1383 C CA . VAL A 1 174 ? 11.609 10.422 -1.472 1.00 97.88 174 VAL A CA 1
ATOM 1384 C C . VAL A 1 174 ? 12.705 9.437 -1.094 1.00 97.88 174 VAL A C 1
ATOM 1386 O O . VAL A 1 174 ? 13.415 8.954 -1.971 1.00 97.88 174 VAL A O 1
ATOM 1389 N N . PHE A 1 175 ? 12.795 9.070 0.186 1.00 97.31 175 PHE A N 1
ATOM 1390 C CA . PHE A 1 175 ? 13.748 8.058 0.633 1.00 97.31 175 PHE A CA 1
ATOM 1391 C C . PHE A 1 175 ? 13.517 6.703 -0.055 1.00 97.31 175 PHE A C 1
ATOM 1393 O O . PHE A 1 175 ? 14.448 6.133 -0.620 1.00 97.31 175 PHE A O 1
ATOM 1400 N N . ALA A 1 176 ? 12.273 6.213 -0.067 1.00 97.62 176 ALA A N 1
ATOM 1401 C CA . ALA A 1 176 ? 11.904 4.959 -0.721 1.00 97.62 176 ALA A CA 1
ATOM 1402 C C . ALA A 1 176 ? 12.232 4.972 -2.223 1.00 97.62 176 ALA A C 1
ATOM 1404 O O . ALA A 1 176 ? 12.774 4.002 -2.742 1.00 97.62 176 ALA A O 1
ATOM 1405 N N . GLY A 1 177 ? 11.951 6.084 -2.904 1.00 97.50 177 GLY A N 1
ATOM 1406 C CA . GLY A 1 177 ? 12.259 6.292 -4.313 1.00 97.50 177 GLY A CA 1
ATOM 1407 C C . GLY A 1 177 ? 13.753 6.258 -4.602 1.00 97.50 177 GLY A C 1
ATOM 1408 O O . GLY A 1 177 ? 14.174 5.567 -5.520 1.00 97.50 177 GLY A O 1
ATOM 1409 N N . VAL A 1 178 ? 14.571 6.939 -3.793 1.00 96.88 178 VAL A N 1
ATOM 1410 C CA . VAL A 1 178 ? 16.036 6.898 -3.934 1.00 96.88 178 VAL A CA 1
ATOM 1411 C C . VAL A 1 178 ? 16.556 5.474 -3.746 1.00 96.88 178 VAL A C 1
ATOM 1413 O O . VAL A 1 178 ? 17.297 4.985 -4.593 1.00 96.88 178 VAL A O 1
ATOM 1416 N N . VAL A 1 179 ? 16.135 4.779 -2.685 1.00 97.44 179 VAL A N 1
ATOM 1417 C CA . VAL A 1 179 ? 16.562 3.394 -2.421 1.00 97.44 179 VAL A CA 1
ATOM 1418 C C . VAL A 1 179 ? 16.172 2.467 -3.574 1.00 97.44 179 VAL A C 1
ATOM 1420 O O . VAL A 1 179 ? 17.022 1.754 -4.101 1.00 97.44 179 VAL A O 1
ATOM 1423 N N . LEU A 1 180 ? 14.910 2.497 -4.005 1.00 97.62 180 LEU A N 1
ATOM 1424 C CA . LEU A 1 180 ? 14.432 1.635 -5.087 1.00 97.62 180 LEU A CA 1
ATOM 1425 C C . LEU A 1 180 ? 15.042 2.009 -6.440 1.00 97.62 180 LEU A C 1
ATOM 1427 O O . LEU A 1 180 ? 15.345 1.119 -7.221 1.00 97.62 180 LEU A O 1
ATOM 1431 N N . GLY A 1 181 ? 15.266 3.293 -6.714 1.00 95.94 181 GLY A N 1
ATOM 1432 C CA . GLY A 1 181 ? 15.876 3.754 -7.960 1.00 95.94 181 GLY A CA 1
ATOM 1433 C C . GLY A 1 181 ? 17.357 3.393 -8.084 1.00 95.94 181 GLY A C 1
ATOM 1434 O O . GLY A 1 181 ? 17.838 3.238 -9.204 1.00 95.94 181 GLY A O 1
ATOM 1435 N N . LEU A 1 182 ? 18.062 3.240 -6.956 1.00 95.94 182 LEU A N 1
ATOM 1436 C CA . LEU A 1 182 ? 19.442 2.748 -6.913 1.00 95.94 182 LEU A CA 1
ATOM 1437 C C . LEU A 1 182 ? 19.516 1.220 -7.034 1.00 95.94 182 LEU A C 1
ATOM 1439 O O . LEU A 1 182 ? 20.393 0.714 -7.725 1.00 95.94 182 LEU A O 1
ATOM 1443 N N . LEU A 1 183 ? 18.611 0.491 -6.373 1.00 96.88 183 LEU A N 1
ATOM 1444 C CA . LEU A 1 183 ? 18.594 -0.978 -6.393 1.00 96.88 183 LEU A CA 1
ATOM 1445 C C . LEU A 1 183 ? 17.987 -1.556 -7.680 1.00 96.88 183 LEU A C 1
ATOM 1447 O O . LEU A 1 183 ? 18.383 -2.632 -8.115 1.00 96.88 183 LEU A O 1
ATOM 1451 N N . PHE A 1 184 ? 17.032 -0.848 -8.286 1.00 96.25 184 PHE A N 1
ATOM 1452 C CA . PHE A 1 184 ? 16.280 -1.282 -9.463 1.00 96.25 184 PHE A CA 1
ATOM 1453 C C . PHE A 1 184 ? 16.232 -0.159 -10.513 1.00 96.25 184 PHE A C 1
ATOM 1455 O O . PHE A 1 184 ? 15.180 0.451 -10.739 1.00 96.25 184 PHE A O 1
ATOM 1462 N N . PRO A 1 185 ? 17.372 0.163 -11.154 1.00 93.88 185 PRO A N 1
ATOM 1463 C CA . PRO A 1 185 ? 17.462 1.280 -12.090 1.00 93.88 185 PRO A CA 1
ATOM 1464 C C . PRO A 1 185 ? 16.578 1.095 -13.327 1.00 93.88 185 PRO A C 1
ATOM 1466 O O . PRO A 1 185 ? 16.065 2.083 -13.842 1.00 93.88 185 PRO A O 1
ATOM 1469 N N . ASP A 1 186 ? 16.321 -0.131 -13.764 1.00 93.31 186 ASP A N 1
ATOM 1470 C CA . ASP A 1 186 ? 15.536 -0.397 -14.977 1.00 93.31 186 ASP A CA 1
ATOM 1471 C C . ASP A 1 186 ? 14.062 -0.704 -14.678 1.00 93.31 186 ASP A C 1
ATOM 1473 O O . ASP A 1 186 ? 13.353 -1.263 -15.509 1.00 93.31 186 ASP A O 1
ATOM 1477 N N . LEU A 1 187 ? 13.586 -0.363 -13.473 1.00 95.12 187 LEU A N 1
ATOM 1478 C CA . LEU A 1 187 ? 12.225 -0.681 -13.068 1.00 95.12 187 LEU A CA 1
ATOM 1479 C C . LEU A 1 187 ? 11.185 0.151 -13.826 1.00 95.12 187 LEU A C 1
ATOM 1481 O O . LEU A 1 187 ? 11.261 1.383 -13.880 1.00 95.12 187 LEU A O 1
ATOM 1485 N N . ASP A 1 188 ? 10.168 -0.542 -14.333 1.00 95.44 188 ASP A N 1
ATOM 1486 C CA . ASP A 1 188 ? 9.065 0.073 -15.056 1.00 95.44 188 ASP A CA 1
ATOM 1487 C C . ASP A 1 188 ? 8.242 1.048 -14.191 1.00 95.44 188 ASP A C 1
ATOM 1489 O O . ASP A 1 188 ? 8.152 0.890 -12.965 1.00 95.44 188 ASP A O 1
ATOM 1493 N N . PRO A 1 189 ? 7.573 2.041 -14.816 1.00 95.88 189 PRO A N 1
ATOM 1494 C CA . PRO A 1 189 ? 6.877 3.119 -14.111 1.00 95.88 189 PRO A CA 1
ATOM 1495 C C . PRO A 1 189 ? 5.876 2.673 -13.046 1.00 95.88 189 PRO A C 1
ATOM 1497 O O . PRO A 1 189 ? 5.876 3.212 -11.936 1.00 95.88 189 PRO A O 1
ATOM 1500 N N . LEU A 1 190 ? 5.022 1.698 -13.372 1.00 96.44 190 LEU A N 1
ATOM 1501 C CA . LEU A 1 190 ? 3.980 1.223 -12.464 1.00 96.44 190 LEU A CA 1
ATOM 1502 C C . LEU A 1 19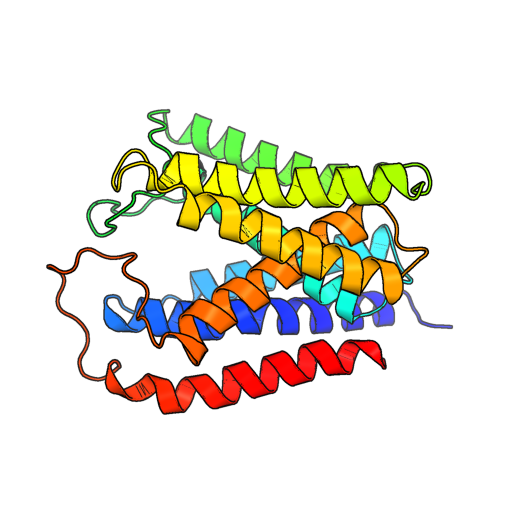0 ? 4.555 0.408 -11.294 1.00 96.44 190 LEU A C 1
ATOM 1504 O O . LEU A 1 190 ? 4.324 0.816 -10.151 1.00 96.44 190 LEU A O 1
ATOM 1508 N N . PRO A 1 191 ? 5.343 -0.669 -11.511 1.00 97.50 191 PRO A N 1
ATOM 1509 C CA . PRO A 1 191 ? 6.025 -1.357 -10.416 1.00 97.50 191 PRO A CA 1
ATOM 1510 C C . PRO A 1 191 ? 6.827 -0.410 -9.515 1.00 97.50 191 PRO A C 1
ATOM 1512 O O . PRO A 1 191 ? 6.781 -0.550 -8.293 1.00 97.50 191 PRO A O 1
ATOM 1515 N N . TYR A 1 192 ? 7.502 0.594 -10.088 1.00 97.75 192 TYR A N 1
ATOM 1516 C CA . TYR A 1 192 ? 8.251 1.593 -9.326 1.00 97.75 192 TYR A CA 1
ATOM 1517 C C . TYR A 1 192 ? 7.340 2.435 -8.420 1.00 97.75 192 TYR A C 1
ATOM 1519 O O . TYR A 1 192 ? 7.553 2.479 -7.206 1.00 97.75 192 TYR A O 1
ATOM 1527 N N . ALA A 1 193 ? 6.282 3.042 -8.968 1.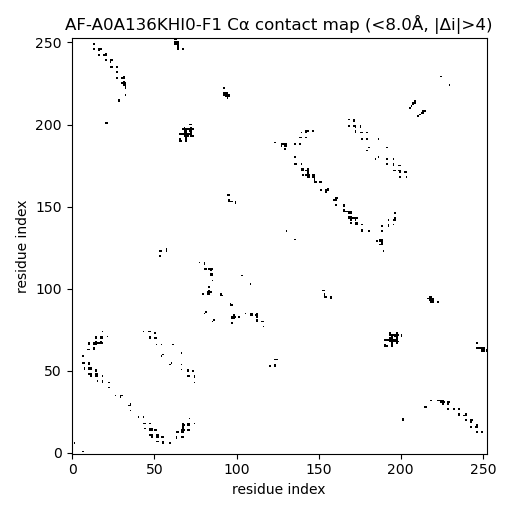00 97.81 193 ALA A N 1
ATOM 1528 C CA . ALA A 1 193 ? 5.348 3.873 -8.203 1.00 97.81 193 ALA A CA 1
ATOM 1529 C C . ALA A 1 193 ? 4.661 3.099 -7.062 1.00 97.81 193 ALA A C 1
ATOM 1531 O O . ALA A 1 193 ? 4.612 3.557 -5.916 1.00 97.81 193 ALA A O 1
ATOM 1532 N N . PHE A 1 194 ? 4.158 1.895 -7.349 1.00 98.19 194 PHE A N 1
ATOM 1533 C CA . PHE A 1 194 ? 3.456 1.087 -6.352 1.00 98.19 194 PHE A CA 1
ATOM 1534 C C . PHE A 1 194 ? 4.402 0.496 -5.303 1.00 98.19 194 PHE A C 1
ATOM 1536 O O . PHE A 1 194 ? 4.025 0.423 -4.131 1.00 98.19 194 PHE A O 1
ATOM 1543 N N . SER A 1 195 ? 5.641 0.158 -5.673 1.00 98.44 195 SER A N 1
ATOM 1544 C CA . SER A 1 195 ? 6.654 -0.286 -4.709 1.00 98.44 195 SER A CA 1
ATOM 1545 C C . SER A 1 195 ? 7.089 0.833 -3.765 1.00 98.44 195 SER A C 1
ATOM 1547 O O . SER A 1 195 ? 7.272 0.576 -2.575 1.00 98.44 195 SER A O 1
ATOM 1549 N N . ILE A 1 196 ? 7.174 2.083 -4.244 1.00 98.44 196 ILE A N 1
ATOM 1550 C CA . ILE A 1 196 ? 7.380 3.257 -3.379 1.00 98.44 196 ILE A CA 1
ATOM 1551 C C . ILE A 1 196 ? 6.246 3.361 -2.356 1.00 98.44 196 ILE A C 1
ATOM 1553 O O . ILE A 1 196 ? 6.510 3.528 -1.166 1.00 98.44 196 ILE A O 1
ATOM 1557 N N . GLY A 1 197 ? 4.991 3.222 -2.794 1.00 97.62 197 GLY A N 1
ATOM 1558 C CA . GLY A 1 197 ? 3.832 3.235 -1.897 1.00 97.62 197 GLY A CA 1
ATOM 1559 C C . GLY A 1 197 ? 3.845 2.090 -0.877 1.00 97.62 197 GLY A C 1
ATOM 1560 O O . GLY A 1 197 ? 3.557 2.302 0.302 1.00 97.62 197 GLY A O 1
ATOM 1561 N N . GLY A 1 198 ? 4.230 0.883 -1.298 1.00 97.62 198 GLY A N 1
ATOM 1562 C CA . GLY A 1 198 ? 4.395 -0.267 -0.409 1.00 97.62 198 GLY A CA 1
ATOM 1563 C C . GLY A 1 198 ? 5.485 -0.063 0.641 1.00 97.62 198 GLY A C 1
ATOM 1564 O O . GLY A 1 198 ? 5.263 -0.314 1.829 1.00 97.62 198 GLY A O 1
ATOM 1565 N N . LEU A 1 199 ? 6.647 0.448 0.226 1.00 97.50 199 LEU A N 1
ATOM 1566 C CA . LEU A 1 199 ? 7.768 0.721 1.121 1.00 97.50 199 LEU A CA 1
ATOM 1567 C C . LEU A 1 199 ? 7.456 1.877 2.079 1.00 97.50 199 LEU A C 1
ATOM 1569 O O . LEU A 1 199 ? 7.722 1.756 3.276 1.00 97.50 199 LEU A O 1
ATOM 1573 N N . GLU A 1 200 ? 6.807 2.946 1.599 1.00 96.69 200 GLU A N 1
ATOM 1574 C CA . GLU A 1 200 ? 6.279 4.014 2.458 1.00 96.69 200 GLU A CA 1
ATOM 1575 C C . GLU A 1 200 ? 5.392 3.425 3.540 1.00 96.69 200 GLU A C 1
ATOM 1577 O O . GLU A 1 200 ? 5.580 3.734 4.719 1.00 96.69 200 GLU A O 1
ATOM 1582 N N . ARG A 1 201 ? 4.483 2.518 3.161 1.00 93.94 201 ARG A N 1
ATOM 1583 C CA . ARG A 1 201 ? 3.551 1.914 4.101 1.00 93.94 201 ARG A CA 1
ATOM 1584 C C . ARG A 1 201 ? 4.282 1.118 5.175 1.00 93.94 201 ARG A C 1
ATOM 1586 O O . ARG A 1 201 ? 3.987 1.309 6.357 1.00 93.94 201 ARG A O 1
ATOM 1593 N N . ILE A 1 202 ? 5.244 0.277 4.793 1.00 93.44 202 ILE A N 1
ATOM 1594 C CA . ILE A 1 202 ? 6.083 -0.479 5.735 1.00 93.44 202 ILE A CA 1
ATOM 1595 C C . ILE A 1 202 ? 6.810 0.473 6.690 1.00 93.44 202 ILE A C 1
ATOM 1597 O O . ILE A 1 202 ? 6.735 0.294 7.906 1.00 93.44 202 ILE A O 1
ATOM 1601 N N . MET A 1 203 ? 7.481 1.501 6.166 1.00 93.12 203 MET A N 1
ATOM 1602 C CA . MET A 1 203 ? 8.274 2.438 6.966 1.00 93.12 203 MET A CA 1
ATOM 1603 C C . MET A 1 203 ? 7.407 3.262 7.923 1.00 93.12 203 MET A C 1
ATOM 1605 O O . MET A 1 203 ? 7.701 3.350 9.116 1.00 93.12 203 MET A O 1
ATOM 1609 N N . SER A 1 204 ? 6.302 3.821 7.425 1.00 89.81 204 SER A N 1
ATOM 1610 C CA . SER A 1 204 ? 5.333 4.586 8.214 1.00 89.81 204 SER A CA 1
ATOM 1611 C C . SER A 1 204 ? 4.775 3.760 9.369 1.00 89.81 204 SER A C 1
ATOM 1613 O O . SER A 1 204 ? 4.616 4.261 10.484 1.00 89.81 204 SER A O 1
ATOM 1615 N N . GLU A 1 205 ? 4.456 2.496 9.107 1.00 86.31 205 GLU A N 1
ATOM 1616 C CA . GLU A 1 205 ? 3.941 1.585 10.115 1.00 86.31 205 GLU A CA 1
ATOM 1617 C C . GLU A 1 205 ? 5.033 1.152 11.094 1.00 86.31 205 GLU A C 1
ATOM 1619 O O . GLU A 1 205 ? 4.797 1.191 12.296 1.00 86.31 205 GLU A O 1
ATOM 1624 N N . CYS A 1 206 ? 6.236 0.830 10.623 1.00 86.62 206 CYS A N 1
ATOM 1625 C CA . CYS A 1 206 ? 7.383 0.521 11.475 1.00 86.62 206 CYS A CA 1
ATOM 1626 C C . CYS A 1 206 ? 7.667 1.666 12.465 1.00 86.62 206 CYS A C 1
ATOM 1628 O O . CYS A 1 206 ? 7.721 1.447 13.676 1.00 86.62 206 CYS A O 1
ATOM 1630 N N . TYR A 1 207 ? 7.714 2.910 11.980 1.00 84.88 207 TYR A N 1
ATOM 1631 C CA . TYR A 1 207 ? 7.901 4.099 12.814 1.00 84.88 207 TYR A CA 1
ATOM 1632 C C . TYR A 1 207 ? 6.800 4.262 13.876 1.00 84.88 207 TYR A C 1
ATOM 1634 O O . TYR A 1 207 ? 7.073 4.422 15.071 1.00 84.88 207 TYR A O 1
ATOM 1642 N N . LYS A 1 208 ? 5.526 4.185 13.467 1.00 78.44 208 LYS A N 1
ATOM 1643 C CA . LYS A 1 208 ? 4.395 4.333 14.399 1.00 78.44 208 LYS A CA 1
ATOM 1644 C C . LYS A 1 208 ? 4.358 3.220 15.448 1.00 78.44 208 LYS A C 1
ATOM 1646 O O . LYS A 1 208 ? 3.993 3.452 16.597 1.00 78.44 208 LYS A O 1
ATOM 1651 N N . LYS A 1 209 ? 4.710 2.000 15.053 1.00 75.19 209 LYS A N 1
ATOM 1652 C CA . LYS A 1 209 ? 4.452 0.806 15.860 1.00 75.19 209 LYS A CA 1
ATOM 1653 C C . LYS A 1 209 ? 5.622 0.394 16.705 1.00 75.19 209 LYS A C 1
ATOM 1655 O O . LYS A 1 209 ? 5.393 -0.016 17.833 1.00 75.19 209 LYS A O 1
ATOM 1660 N N . ILE A 1 210 ? 6.833 0.443 16.164 1.00 76.81 210 ILE A N 1
ATOM 1661 C CA . ILE A 1 210 ? 8.047 -0.019 16.835 1.00 76.81 210 ILE A CA 1
ATOM 1662 C C . ILE A 1 210 ? 8.660 1.152 17.592 1.00 76.81 210 ILE A C 1
ATOM 1664 O O . ILE A 1 210 ? 8.778 1.080 18.812 1.00 76.81 210 ILE A O 1
ATOM 1668 N N . LEU A 1 211 ? 8.946 2.250 16.886 1.00 75.00 211 LEU A N 1
ATOM 1669 C CA . LEU A 1 211 ? 9.723 3.365 17.434 1.00 75.00 211 LEU A CA 1
ATOM 1670 C C . LEU A 1 211 ? 8.920 4.230 18.408 1.00 75.00 211 LEU A C 1
ATOM 1672 O O . LEU A 1 211 ? 9.400 4.547 19.488 1.00 75.00 211 LEU A O 1
ATOM 1676 N N . THR A 1 212 ? 7.682 4.587 18.063 1.00 75.19 212 THR A N 1
ATOM 1677 C CA . THR A 1 212 ? 6.865 5.465 18.928 1.00 75.19 212 THR A CA 1
ATOM 1678 C C . THR A 1 212 ? 5.940 4.710 19.884 1.00 75.19 212 THR A C 1
ATOM 1680 O O . THR A 1 212 ? 5.329 5.328 20.750 1.00 75.19 212 THR A O 1
ATOM 1683 N N . SER A 1 213 ? 5.822 3.382 19.742 1.00 69.19 213 SER A N 1
ATOM 1684 C CA . SER A 1 213 ? 4.937 2.512 20.541 1.00 69.19 213 SER A CA 1
ATOM 1685 C C . SER A 1 213 ? 3.478 2.995 20.645 1.00 69.19 213 SER A C 1
ATOM 1687 O O . SER A 1 213 ? 2.746 2.589 21.550 1.00 69.19 213 SER A O 1
ATOM 1689 N N . LYS A 1 214 ? 3.019 3.844 19.716 1.00 66.56 214 LYS A N 1
ATOM 1690 C CA . LYS A 1 214 ? 1.659 4.382 19.744 1.00 66.56 214 LYS A CA 1
ATOM 1691 C C . LYS A 1 214 ? 0.672 3.304 19.308 1.00 66.56 214 LYS A C 1
ATOM 1693 O O . LYS A 1 214 ? 0.747 2.771 18.200 1.00 66.56 214 LYS A O 1
ATOM 1698 N N . ILE A 1 215 ? -0.299 3.011 20.170 1.00 61.50 215 ILE A N 1
ATOM 1699 C CA . ILE A 1 215 ? -1.473 2.222 19.792 1.00 61.50 215 ILE A CA 1
ATOM 1700 C C . ILE A 1 215 ? -2.319 3.083 18.836 1.00 61.50 215 ILE A C 1
ATOM 1702 O O . ILE A 1 215 ? -2.634 4.219 19.195 1.00 61.50 215 ILE A O 1
ATOM 1706 N N . PRO A 1 216 ? -2.686 2.604 17.631 1.00 57.78 216 PRO A N 1
ATOM 1707 C CA . PRO A 1 216 ? -3.413 3.426 16.667 1.00 57.78 216 PRO A CA 1
ATOM 1708 C C . PRO A 1 216 ? -4.786 3.859 17.201 1.00 57.78 216 PRO A C 1
ATOM 1710 O O . PRO A 1 216 ? -5.670 3.027 17.403 1.00 57.78 216 PRO A O 1
ATOM 1713 N N . GLY A 1 217 ? -4.981 5.169 17.366 1.00 60.53 217 GLY A N 1
ATOM 1714 C CA . GLY A 1 217 ? -6.238 5.802 17.791 1.00 60.53 217 GLY A CA 1
ATOM 1715 C C . GLY A 1 217 ? -7.285 5.883 16.679 1.00 60.53 217 GLY A C 1
ATOM 1716 O O . GLY A 1 217 ? -7.828 6.949 16.414 1.00 60.53 217 GLY A O 1
ATOM 1717 N N . LYS A 1 218 ? -7.531 4.777 15.962 1.00 73.19 218 LYS A N 1
ATOM 1718 C CA . LYS A 1 218 ? -8.574 4.751 14.920 1.00 73.19 218 LYS A CA 1
ATOM 1719 C C . LYS A 1 218 ? -9.987 4.758 15.518 1.00 73.19 218 LYS A C 1
ATOM 1721 O O . LYS A 1 218 ? -10.926 5.197 14.863 1.00 73.19 218 LYS A O 1
ATOM 1726 N N . PHE A 1 219 ? -10.125 4.220 16.726 1.00 81.19 219 PHE A N 1
ATOM 1727 C CA . PHE A 1 219 ? -11.370 4.137 17.479 1.00 81.19 219 PHE A CA 1
ATOM 1728 C C . PHE A 1 219 ? -11.476 5.308 18.454 1.00 81.19 219 PHE A C 1
ATOM 1730 O O . PHE A 1 219 ? -10.448 5.849 18.860 1.00 81.19 219 PHE A O 1
ATOM 1737 N N . HIS A 1 220 ? -12.697 5.675 18.843 1.00 80.44 220 HIS A N 1
ATOM 1738 C CA . HIS A 1 220 ? -12.887 6.635 19.929 1.00 80.44 220 HIS A CA 1
ATOM 1739 C C . HIS A 1 220 ? -12.267 6.123 21.235 1.00 80.44 220 HIS A C 1
ATOM 1741 O O . HIS A 1 220 ? -12.441 4.959 21.599 1.00 80.44 220 HIS A O 1
ATOM 1747 N N . ASP A 1 221 ? -11.590 7.010 21.966 1.00 74.50 221 ASP A N 1
ATOM 1748 C CA . ASP A 1 221 ? -10.979 6.681 23.261 1.00 74.50 221 ASP A CA 1
ATOM 1749 C C . ASP A 1 221 ? -12.012 6.350 24.350 1.00 74.50 221 ASP A C 1
ATOM 1751 O O . ASP A 1 221 ? -11.666 5.757 25.367 1.00 74.50 221 ASP A O 1
ATOM 1755 N N . THR A 1 222 ? -13.285 6.679 24.114 1.00 73.25 222 THR A N 1
ATOM 1756 C CA . THR A 1 222 ? -14.415 6.317 24.977 1.00 73.25 222 THR A CA 1
ATOM 1757 C C . THR A 1 222 ? -14.769 4.830 24.920 1.00 73.25 222 THR A C 1
ATOM 1759 O O . THR A 1 222 ? -15.491 4.348 25.791 1.00 73.25 222 THR A O 1
ATOM 1762 N N . LEU A 1 223 ? -14.284 4.082 23.921 1.00 74.62 223 LEU A N 1
ATOM 1763 C CA . LEU A 1 223 ? -14.578 2.656 23.801 1.00 74.62 223 LEU A CA 1
ATOM 1764 C C . LEU A 1 223 ? -13.711 1.821 24.760 1.00 74.62 223 LEU A C 1
ATOM 1766 O O . LEU A 1 223 ? -12.495 2.035 24.843 1.00 74.62 223 LEU A O 1
ATOM 1770 N N . PRO A 1 224 ? -14.298 0.830 25.460 1.00 75.56 224 PRO A N 1
ATOM 1771 C CA . PRO A 1 224 ? -13.559 -0.005 26.395 1.00 75.56 224 PRO A CA 1
ATOM 1772 C C . PRO A 1 224 ? -12.509 -0.829 25.648 1.00 75.56 224 PRO A C 1
ATOM 1774 O O . PRO A 1 224 ? -12.823 -1.587 24.729 1.00 75.56 224 PRO A O 1
ATOM 1777 N N . ARG A 1 225 ? -11.244 -0.697 26.060 1.00 80.81 225 ARG A N 1
ATOM 1778 C CA . ARG A 1 225 ? -10.152 -1.486 25.483 1.00 80.81 225 ARG A CA 1
ATOM 1779 C C . ARG A 1 225 ? -10.079 -2.867 26.123 1.00 80.81 225 ARG A C 1
ATOM 1781 O O . ARG A 1 225 ? -10.140 -3.006 27.346 1.00 80.81 225 ARG A O 1
ATOM 1788 N N . ASN A 1 226 ? -9.874 -3.891 25.302 1.00 83.31 226 ASN A N 1
ATOM 1789 C CA . ASN A 1 226 ? -9.688 -5.252 25.771 1.00 83.31 226 ASN A CA 1
ATOM 1790 C C . ASN A 1 226 ? -8.333 -5.400 26.486 1.00 83.31 226 ASN A C 1
ATOM 1792 O O . ASN A 1 226 ? -7.271 -5.498 25.862 1.00 83.31 226 ASN A O 1
ATOM 1796 N N . LYS A 1 227 ? -8.389 -5.470 27.821 1.00 82.56 227 LYS A N 1
ATOM 1797 C CA . LYS A 1 227 ? -7.223 -5.643 28.699 1.00 82.56 227 LYS A CA 1
ATOM 1798 C C . LYS A 1 227 ? -6.440 -6.929 28.412 1.00 82.56 227 LYS A C 1
ATOM 1800 O O . LYS A 1 227 ? -5.239 -6.965 28.650 1.00 82.56 227 LYS A O 1
ATOM 1805 N N . SER A 1 228 ? -7.068 -7.973 27.856 1.00 84.69 228 SER A N 1
ATOM 1806 C CA . SER A 1 228 ? -6.351 -9.208 27.511 1.00 84.69 228 SER A CA 1
ATOM 1807 C C . SER A 1 228 ? -5.368 -9.017 26.357 1.00 84.69 228 SER A C 1
ATOM 1809 O O . SER A 1 228 ? -4.447 -9.815 26.207 1.00 84.69 228 SER A O 1
ATOM 1811 N N . TRP A 1 229 ? -5.583 -8.006 25.509 1.00 83.38 229 TRP A N 1
ATOM 1812 C CA . TRP A 1 229 ? -4.751 -7.727 24.338 1.00 83.38 229 TRP A CA 1
ATOM 1813 C C . TRP A 1 229 ? -3.803 -6.547 24.537 1.00 83.38 229 TRP A C 1
ATOM 1815 O O . TRP A 1 229 ? -2.791 -6.491 23.844 1.00 83.38 229 TRP A O 1
ATOM 1825 N N . SER A 1 230 ? -4.042 -5.665 25.514 1.00 78.06 230 SER A N 1
ATOM 1826 C CA . SER A 1 230 ? -3.210 -4.470 25.745 1.00 78.06 230 SER A CA 1
ATOM 1827 C C . SER A 1 230 ? -1.726 -4.781 25.966 1.00 78.06 230 SER A C 1
ATOM 1829 O O . SER A 1 230 ? -0.872 -4.019 25.521 1.00 78.06 230 SER A O 1
ATOM 1831 N N . ASN A 1 231 ? -1.417 -5.923 26.590 1.00 80.88 231 ASN A N 1
ATOM 1832 C CA . ASN A 1 231 ? -0.044 -6.337 26.907 1.00 80.88 231 ASN A CA 1
ATOM 1833 C C . ASN A 1 231 ? 0.525 -7.363 25.910 1.00 80.88 231 ASN A C 1
ATOM 1835 O O . ASN A 1 231 ? 1.665 -7.799 26.047 1.00 80.88 231 ASN A O 1
ATOM 1839 N N . LYS A 1 232 ? -0.241 -7.751 24.880 1.00 85.50 232 LYS A N 1
ATOM 1840 C CA . LYS A 1 232 ? 0.163 -8.787 23.911 1.00 85.50 232 LYS A CA 1
ATOM 1841 C C . LYS A 1 232 ? 0.974 -8.250 22.730 1.00 85.50 232 LYS A C 1
ATOM 1843 O O . LYS A 1 232 ? 1.343 -9.022 21.848 1.00 85.50 232 LYS A O 1
ATOM 1848 N N . ARG A 1 233 ? 1.323 -6.958 22.719 1.00 83.81 233 ARG A N 1
ATOM 1849 C CA . ARG A 1 233 ? 2.210 -6.361 21.702 1.00 83.81 233 ARG A CA 1
ATOM 1850 C C . ARG A 1 233 ? 3.515 -7.140 21.541 1.00 83.81 233 ARG A C 1
ATOM 1852 O O . ARG A 1 233 ? 3.927 -7.394 20.414 1.00 83.81 233 ARG A O 1
ATOM 1859 N N . ASN A 1 234 ? 4.124 -7.552 22.652 1.00 84.69 234 ASN A N 1
ATOM 1860 C CA . ASN A 1 234 ? 5.400 -8.277 22.656 1.00 84.69 234 ASN A CA 1
ATOM 1861 C C . ASN A 1 234 ? 5.297 -9.672 22.027 1.00 84.69 234 ASN A C 1
ATOM 1863 O O . ASN A 1 234 ? 6.309 -10.228 21.627 1.00 84.69 234 ASN A O 1
ATOM 1867 N N . ILE A 1 235 ? 4.083 -10.217 21.902 1.00 87.50 235 ILE A N 1
ATOM 1868 C CA . ILE A 1 235 ? 3.837 -11.480 21.204 1.00 87.50 235 ILE A CA 1
ATOM 1869 C C . ILE A 1 235 ? 3.766 -11.238 19.695 1.00 87.50 235 ILE A C 1
ATOM 1871 O O . ILE A 1 235 ? 4.318 -12.016 18.934 1.00 87.50 235 ILE A O 1
ATOM 1875 N N . ILE A 1 236 ? 3.120 -10.155 19.249 1.00 87.56 236 ILE A N 1
ATOM 1876 C CA . ILE A 1 236 ? 2.922 -9.854 17.819 1.00 87.56 236 ILE A CA 1
ATOM 1877 C C . ILE A 1 236 ? 4.188 -9.292 17.163 1.00 87.56 236 ILE A C 1
ATOM 1879 O O . ILE A 1 236 ? 4.452 -9.559 15.990 1.00 87.56 236 ILE A O 1
ATOM 1883 N N . LEU A 1 237 ? 4.971 -8.509 17.906 1.00 87.81 237 LEU A N 1
ATOM 1884 C CA . LEU A 1 237 ? 6.132 -7.803 17.372 1.00 87.81 237 LEU A CA 1
ATOM 1885 C C . LEU A 1 237 ? 7.195 -8.739 16.753 1.00 87.81 237 LEU A C 1
ATOM 1887 O O . LEU A 1 237 ? 7.614 -8.444 15.635 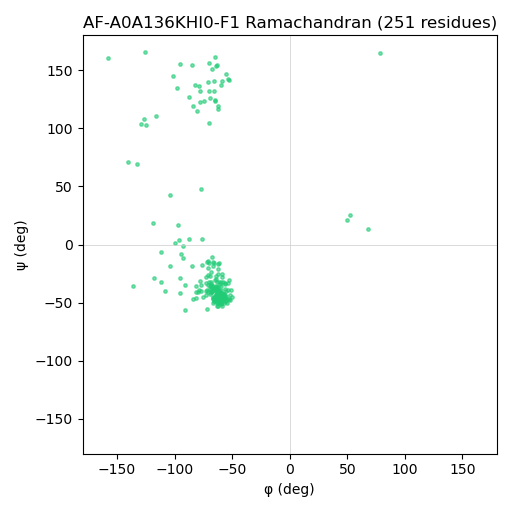1.00 87.81 237 LEU A O 1
ATOM 1891 N N . PRO A 1 238 ? 7.591 -9.870 17.374 1.00 90.81 238 PRO A N 1
ATOM 1892 C CA . PRO A 1 238 ? 8.520 -10.817 16.757 1.00 90.81 238 PRO A CA 1
ATOM 1893 C C . PRO A 1 238 ? 8.037 -11.353 15.407 1.00 90.81 238 PRO A C 1
ATOM 1895 O O . PRO A 1 238 ? 8.815 -11.378 14.459 1.00 90.81 238 PRO A O 1
ATOM 1898 N N . PHE A 1 239 ? 6.752 -11.706 15.273 1.00 92.06 239 PHE A N 1
ATOM 1899 C CA . PHE A 1 239 ? 6.196 -12.169 13.994 1.00 92.06 239 PHE A CA 1
ATOM 1900 C C . PHE A 1 239 ? 6.207 -11.068 12.932 1.00 92.06 239 PHE A C 1
ATOM 1902 O O . PHE A 1 239 ? 6.503 -11.337 11.771 1.00 92.06 239 PHE A O 1
ATOM 1909 N N . TYR A 1 240 ? 5.920 -9.824 13.326 1.00 90.19 240 TYR A N 1
ATOM 1910 C CA . TYR A 1 240 ? 5.998 -8.676 12.424 1.00 90.19 240 TYR A CA 1
ATOM 1911 C C . TYR A 1 240 ? 7.428 -8.451 11.916 1.00 90.19 240 TYR A C 1
ATOM 1913 O O . TYR A 1 240 ? 7.628 -8.250 10.720 1.00 90.19 240 TYR A O 1
ATOM 1921 N N . VAL A 1 241 ? 8.422 -8.508 12.810 1.00 90.88 241 VAL A N 1
ATOM 1922 C CA . VAL A 1 241 ? 9.842 -8.341 12.460 1.00 90.88 241 VAL A CA 1
ATOM 1923 C C . VAL A 1 241 ? 10.329 -9.499 11.595 1.00 90.88 241 VAL A C 1
ATOM 1925 O O . VAL A 1 241 ? 10.942 -9.255 10.562 1.00 90.88 241 VAL A O 1
ATOM 1928 N N . ALA A 1 242 ? 10.012 -10.743 11.960 1.00 94.12 242 ALA A N 1
ATOM 1929 C CA . ALA A 1 242 ? 10.370 -11.916 11.169 1.00 94.12 242 ALA A CA 1
ATOM 1930 C C . ALA A 1 242 ? 9.797 -11.822 9.748 1.00 94.12 242 ALA A C 1
ATOM 1932 O O . ALA A 1 242 ? 10.529 -11.989 8.781 1.00 94.12 242 ALA A O 1
ATOM 1933 N N . ASN A 1 243 ? 8.520 -11.458 9.612 1.00 94.31 243 ASN A N 1
ATOM 1934 C CA . ASN A 1 243 ? 7.891 -11.272 8.310 1.00 94.31 243 ASN A CA 1
ATOM 1935 C C . ASN A 1 243 ? 8.519 -10.114 7.507 1.00 94.31 243 ASN A C 1
ATOM 1937 O O . ASN A 1 243 ? 8.703 -10.255 6.302 1.00 94.31 243 ASN A O 1
ATOM 1941 N N . LEU A 1 244 ? 8.907 -9.008 8.155 1.00 93.00 244 LEU A N 1
ATOM 1942 C CA . LEU A 1 244 ? 9.636 -7.919 7.495 1.00 93.00 244 LEU A CA 1
ATOM 1943 C C . LEU A 1 244 ? 10.995 -8.391 6.951 1.00 93.00 244 LEU A C 1
ATOM 1945 O O . LEU A 1 244 ? 11.341 -8.077 5.815 1.00 93.00 244 LEU A O 1
ATOM 1949 N N . LEU A 1 245 ? 11.741 -9.172 7.736 1.00 94.62 245 LEU A N 1
ATOM 1950 C CA . LEU A 1 245 ? 13.002 -9.774 7.297 1.00 94.62 245 LEU A CA 1
ATOM 1951 C C . LEU A 1 245 ? 12.783 -10.757 6.143 1.00 94.62 245 LEU A C 1
ATOM 1953 O O . LEU A 1 245 ? 13.569 -10.768 5.202 1.00 94.62 245 LEU A O 1
ATOM 1957 N N . SER A 1 246 ? 11.696 -11.532 6.168 1.00 95.81 246 SER A N 1
ATOM 1958 C CA . SER A 1 246 ? 11.338 -12.416 5.057 1.00 95.81 246 SER A CA 1
ATOM 1959 C C . SER A 1 246 ? 11.030 -11.637 3.775 1.00 95.81 246 SER A C 1
ATOM 1961 O O . SER A 1 246 ? 11.443 -12.076 2.709 1.00 95.81 246 SER A O 1
ATOM 1963 N N . ILE A 1 247 ? 10.359 -10.479 3.855 1.00 95.88 247 ILE A N 1
ATOM 1964 C CA . ILE A 1 247 ? 10.137 -9.608 2.685 1.00 95.88 247 ILE A CA 1
ATOM 1965 C C . ILE A 1 247 ? 11.477 -9.119 2.128 1.00 95.88 247 ILE A C 1
ATOM 1967 O O . ILE A 1 247 ? 11.673 -9.151 0.922 1.00 95.88 247 ILE A O 1
ATOM 1971 N N . LEU A 1 248 ? 12.416 -8.707 2.986 1.00 94.94 248 LEU A N 1
ATOM 1972 C CA . LEU A 1 248 ? 13.752 -8.290 2.543 1.00 94.94 248 LEU A CA 1
ATOM 1973 C C . LEU A 1 248 ? 14.539 -9.442 1.904 1.00 94.94 248 LEU A C 1
ATOM 1975 O O . LEU A 1 248 ? 15.245 -9.224 0.924 1.00 94.94 248 LEU A O 1
ATOM 1979 N N . ALA A 1 249 ? 14.396 -10.665 2.420 1.00 96.69 249 ALA A N 1
ATOM 1980 C CA . ALA A 1 249 ? 15.049 -11.847 1.863 1.00 96.69 249 ALA A CA 1
ATOM 1981 C C . ALA A 1 249 ? 14.602 -12.158 0.423 1.00 96.69 249 ALA A C 1
ATOM 1983 O O . ALA A 1 249 ? 15.393 -12.710 -0.336 1.00 96.69 249 ALA A O 1
ATOM 1984 N N . LEU A 1 250 ? 13.392 -11.736 0.022 1.00 96.62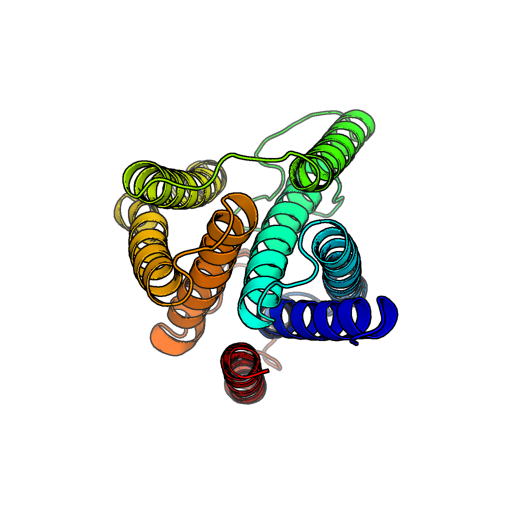 250 LEU A N 1
ATOM 1985 C CA . LEU A 1 250 ? 12.906 -11.859 -1.360 1.00 96.62 250 LEU A CA 1
ATOM 1986 C C . LEU A 1 250 ? 13.759 -11.094 -2.379 1.00 96.62 250 LEU A C 1
ATOM 1988 O O . LEU A 1 250 ? 13.633 -11.351 -3.566 1.00 96.62 250 LEU A O 1
ATOM 1992 N N . TYR A 1 251 ? 14.611 -10.161 -1.946 1.00 96.06 251 TYR A N 1
ATOM 1993 C CA . TYR A 1 251 ? 15.545 -9.481 -2.845 1.00 96.06 251 TYR A CA 1
ATOM 1994 C C . TYR A 1 251 ? 16.514 -10.464 -3.523 1.00 96.06 251 TYR A C 1
ATOM 1996 O O . TYR A 1 251 ? 16.896 -10.253 -4.672 1.00 96.06 251 TYR A O 1
ATOM 2004 N N . TRP A 1 252 ? 16.900 -11.528 -2.813 1.00 94.88 252 TRP A N 1
ATOM 2005 C CA . TRP A 1 252 ? 17.921 -12.492 -3.235 1.00 94.88 252 TRP A CA 1
ATOM 2006 C C . TRP A 1 252 ? 17.356 -13.754 -3.903 1.00 94.88 252 TRP A C 1
ATOM 2008 O O . TRP A 1 252 ? 18.125 -14.675 -4.178 1.00 94.88 252 TRP A O 1
ATOM 2018 N N . ILE A 1 253 ? 16.038 -13.816 -4.111 1.00 89.62 253 ILE A N 1
ATOM 2019 C CA . ILE A 1 253 ? 15.324 -14.938 -4.738 1.00 89.62 253 ILE A CA 1
ATOM 2020 C C . ILE A 1 253 ? 14.817 -14.480 -6.100 1.00 89.62 253 ILE A C 1
ATOM 2022 O O . ILE A 1 253 ? 15.138 -15.172 -7.087 1.00 89.62 253 ILE A O 1
#

pLDDT: mean 90.77, std 8.39, range [45.72, 98.56]

Mean predicted aligned error: 4.59 Å

Sequence (253 aa):
MDTPYSTLLLYSLAGVLGVTNMILWGVYADLLVETFHWRKVFRSYLLAVIYAFVLALTYPSLNLVIVALSIIGLERISTEIYKAFIRVENQDKYKIPSHLGIHWPSPIKRCVGVLLHIVLISIWFIHFPALSMISKIIIVILTGLSIALGGMLKDAPYEGFDGLKFWRSPSVTVFAGVVLGLLFPDLDPLPYAFSIGGLERIMSECYKKILTSKIPGKFHDTLPRNKSWSNKRNIILPFYVANLLSILALYWI